Protein AF-A0A251ULU5-F1 (afdb_monomer_lite)

Foldseek 3Di:
DPDLVCLCCVLPVVLVVVLVVLLPDVVRDAEEAEAALQLCAAPPDPPDDPPDDSPHGLDSNSVSSVVSVVVQVVCCVPRVHNYHYDHDYDPPAVQVVLQVVQVQPCLLVLHAGEGEDEPPDCPRVVLCCVQRVGHHDYDYDDDDDRRGDNDHHHDCPVCCVPPVDDDPQDPSNVSNVVVVVSCVVPVVVPPPDD

InterPro domains:
  IPR001509 NAD-dependent epimerase/dehydratase [PF01370] (1-117)
  IPR036291 NAD(P)-binding domain superfamily [SSF51735] (2-186)

Structure (mmCIF, N/CA/C/O backbone):
data_AF-A0A251ULU5-F1
#
_entry.id   AF-A0A251ULU5-F1
#
loop_
_atom_site.group_PDB
_atom_site.id
_atom_site.type_symbol
_atom_site.label_atom_id
_atom_site.label_alt_id
_atom_site.label_comp_id
_atom_site.label_asym_id
_atom_site.label_entity_id
_atom_site.label_seq_id
_atom_site.pdbx_PDB_ins_code
_atom_site.Cartn_x
_atom_site.Cartn_y
_atom_site.Cartn_z
_atom_site.occupancy
_atom_site.B_iso_or_equiv
_atom_site.auth_seq_id
_atom_site.auth_comp_id
_atom_site.auth_asym_id
_atom_site.auth_atom_id
_atom_site.pdbx_PDB_model_num
ATOM 1 N N . MET A 1 1 ? 8.580 -2.527 19.052 1.00 65.88 1 MET A N 1
ATOM 2 C CA . MET A 1 1 ? 8.619 -2.980 17.649 1.00 65.88 1 MET A CA 1
ATOM 3 C C . MET A 1 1 ? 9.094 -4.415 17.661 1.00 65.88 1 MET A C 1
ATOM 5 O O . MET A 1 1 ? 10.135 -4.661 18.248 1.00 65.88 1 MET A O 1
ATOM 9 N N . GLU A 1 2 ? 8.331 -5.339 17.089 1.00 73.31 2 GLU A N 1
ATOM 10 C CA . GLU A 1 2 ? 8.655 -6.770 17.099 1.00 73.31 2 GLU A CA 1
ATOM 11 C C . GLU A 1 2 ? 9.139 -7.194 15.705 1.00 73.31 2 GLU A C 1
ATOM 13 O O . GLU A 1 2 ? 8.525 -6.825 14.705 1.00 73.31 2 GLU A O 1
ATOM 18 N N . ASN A 1 3 ? 10.263 -7.917 15.646 1.00 88.62 3 ASN A N 1
ATOM 19 C CA . ASN A 1 3 ? 10.874 -8.484 14.434 1.00 88.62 3 ASN A CA 1
ATOM 20 C C . ASN A 1 3 ? 11.012 -7.519 13.221 1.00 88.62 3 ASN A C 1
ATOM 22 O O . ASN A 1 3 ? 10.399 -7.747 12.173 1.00 88.62 3 ASN A O 1
ATOM 26 N N . PRO A 1 4 ? 11.824 -6.446 13.314 1.00 91.75 4 PRO A N 1
ATOM 27 C CA . PRO A 1 4 ? 12.007 -5.476 12.225 1.00 91.75 4 PRO A CA 1
ATOM 28 C C . PRO A 1 4 ? 12.520 -6.102 10.920 1.00 91.75 4 PRO A C 1
ATOM 30 O O . PRO A 1 4 ? 12.113 -5.680 9.837 1.00 91.75 4 PRO A O 1
ATOM 33 N N . SER A 1 5 ? 13.356 -7.138 11.014 1.00 94.19 5 SER A N 1
ATOM 34 C CA . SER A 1 5 ? 13.940 -7.825 9.859 1.00 94.19 5 SER A CA 1
ATOM 35 C C . SER A 1 5 ? 12.883 -8.439 8.944 1.00 94.19 5 SER A C 1
ATOM 37 O O . SER A 1 5 ? 13.057 -8.429 7.728 1.00 94.19 5 SER A O 1
ATOM 39 N N . SER A 1 6 ? 11.755 -8.901 9.496 1.00 93.00 6 SER A N 1
ATOM 40 C CA . SER A 1 6 ? 10.654 -9.452 8.694 1.00 93.00 6 SER A CA 1
ATOM 41 C C . SER A 1 6 ? 10.067 -8.441 7.703 1.00 93.00 6 SER A C 1
ATOM 43 O O . SER A 1 6 ? 9.765 -8.806 6.568 1.00 93.00 6 SER A O 1
ATOM 45 N N . TYR A 1 7 ? 9.974 -7.161 8.082 1.00 92.31 7 TYR A N 1
ATOM 46 C CA . TYR A 1 7 ? 9.474 -6.105 7.200 1.00 92.31 7 TYR A CA 1
ATOM 47 C C . TYR A 1 7 ? 10.432 -5.846 6.046 1.00 92.31 7 TYR A C 1
ATOM 49 O O . TYR A 1 7 ? 9.994 -5.728 4.907 1.00 92.31 7 TYR A O 1
ATOM 57 N N . VAL A 1 8 ? 11.734 -5.772 6.326 1.00 95.44 8 VAL A N 1
ATOM 58 C CA . VAL A 1 8 ? 12.750 -5.550 5.289 1.00 95.44 8 VAL A CA 1
ATOM 59 C C . VAL A 1 8 ? 12.807 -6.750 4.348 1.00 95.44 8 VAL A C 1
ATOM 61 O O . VAL A 1 8 ? 12.736 -6.586 3.133 1.00 95.44 8 VAL A O 1
ATOM 64 N N . HIS A 1 9 ? 12.859 -7.961 4.899 1.00 96.12 9 HIS A N 1
ATOM 65 C CA . HIS A 1 9 ? 12.917 -9.177 4.100 1.00 96.12 9 HIS A CA 1
ATOM 66 C C . HIS A 1 9 ? 11.675 -9.333 3.212 1.00 96.12 9 HIS A C 1
ATOM 68 O O . HIS A 1 9 ? 11.803 -9.513 2.005 1.00 96.12 9 HIS A O 1
ATOM 74 N N . SER A 1 10 ? 10.472 -9.189 3.775 1.00 93.81 10 SER A N 1
ATOM 75 C CA . SER A 1 10 ? 9.233 -9.384 3.019 1.00 93.81 10 SER A CA 1
ATOM 76 C C . SER A 1 10 ? 8.927 -8.236 2.056 1.00 93.81 10 SER A C 1
ATOM 78 O O . SER A 1 10 ? 8.550 -8.492 0.917 1.00 93.81 10 SER A O 1
ATOM 80 N N . ASN A 1 11 ? 9.037 -6.977 2.496 1.00 96.12 11 ASN A N 1
ATOM 81 C CA . ASN A 1 11 ? 8.581 -5.835 1.694 1.00 96.12 11 ASN A CA 1
ATOM 82 C C . ASN A 1 11 ? 9.640 -5.325 0.717 1.00 96.12 11 ASN A C 1
ATOM 84 O O . ASN A 1 11 ? 9.267 -4.696 -0.267 1.00 96.12 11 ASN A O 1
ATOM 88 N N . ILE A 1 12 ? 10.930 -5.539 1.003 1.00 97.31 12 ILE A N 1
ATOM 89 C CA . ILE A 1 12 ? 12.030 -5.042 0.169 1.00 97.31 12 ILE A CA 1
ATOM 90 C C . ILE A 1 12 ? 12.673 -6.192 -0.592 1.00 97.31 12 ILE A C 1
ATOM 92 O O . ILE A 1 12 ? 12.542 -6.246 -1.809 1.00 97.31 12 ILE A O 1
ATOM 96 N N . ALA A 1 13 ? 13.319 -7.132 0.103 1.00 97.62 13 ALA A N 1
ATOM 97 C CA . ALA A 1 13 ? 14.066 -8.198 -0.569 1.00 97.62 13 ALA A CA 1
ATOM 98 C C . ALA A 1 13 ? 13.144 -9.088 -1.419 1.00 97.62 13 ALA A C 1
ATOM 100 O O . ALA A 1 13 ? 13.407 -9.308 -2.598 1.00 97.62 13 ALA A O 1
ATOM 101 N N . GLY A 1 14 ? 12.012 -9.523 -0.857 1.00 97.31 14 GLY A N 1
ATOM 102 C CA . GLY A 1 14 ? 11.006 -10.290 -1.592 1.00 97.31 14 GLY A CA 1
ATOM 103 C C . GLY A 1 14 ? 10.436 -9.532 -2.792 1.00 97.31 14 GLY A C 1
ATOM 104 O O . GLY A 1 14 ? 10.228 -10.123 -3.848 1.00 97.31 14 GLY A O 1
ATOM 105 N N . PHE A 1 15 ? 10.238 -8.217 -2.665 1.00 97.12 15 PHE A N 1
ATOM 106 C CA . PHE A 1 15 ? 9.738 -7.390 -3.761 1.00 97.12 15 PHE A CA 1
ATOM 107 C C . PHE A 1 15 ? 10.756 -7.255 -4.901 1.00 97.12 15 PHE A C 1
ATOM 109 O O . PHE A 1 15 ? 10.401 -7.471 -6.056 1.00 97.12 15 PHE A O 1
ATOM 116 N N . VAL A 1 16 ? 12.025 -6.983 -4.584 1.00 97.81 16 VAL A N 1
ATOM 117 C CA . VAL A 1 16 ? 13.115 -6.921 -5.573 1.00 97.81 16 VAL A CA 1
ATOM 118 C C . VAL A 1 16 ? 13.266 -8.253 -6.306 1.00 97.81 16 VAL A C 1
ATOM 120 O O . VAL A 1 16 ? 13.356 -8.261 -7.529 1.00 97.81 16 VAL A O 1
ATOM 123 N N . ASN A 1 17 ? 13.199 -9.381 -5.592 1.00 97.81 17 ASN A N 1
ATOM 124 C CA . ASN A 1 17 ? 13.265 -10.705 -6.215 1.00 97.81 17 ASN A CA 1
ATOM 125 C C . ASN A 1 17 ? 12.157 -10.908 -7.262 1.00 97.81 17 ASN A C 1
ATOM 127 O O . ASN A 1 17 ? 12.421 -11.445 -8.334 1.00 97.81 17 ASN A O 1
ATOM 131 N N . LEU A 1 18 ? 10.929 -10.458 -6.983 1.00 96.56 18 LEU A N 1
ATOM 132 C CA . LEU A 1 18 ? 9.836 -10.530 -7.957 1.00 96.56 18 LEU A CA 1
ATOM 133 C C . LEU A 1 18 ? 10.105 -9.644 -9.180 1.00 96.56 18 LEU A C 1
ATOM 135 O O . LEU A 1 18 ? 9.906 -10.094 -10.306 1.00 96.56 18 LEU A O 1
ATOM 139 N N . LEU A 1 19 ? 10.595 -8.417 -8.977 1.00 96.94 19 LEU A N 1
ATOM 140 C CA . LEU A 1 19 ? 10.926 -7.504 -10.076 1.00 96.94 19 LEU A CA 1
ATOM 141 C C . LEU A 1 19 ? 12.043 -8.052 -10.972 1.00 96.94 19 LEU A C 1
ATOM 143 O O . LEU A 1 19 ? 11.951 -7.932 -12.192 1.00 96.94 19 LEU A O 1
ATOM 147 N N . GLU A 1 20 ? 13.061 -8.694 -10.396 1.00 97.56 20 GLU A N 1
ATOM 148 C CA . GLU A 1 20 ? 14.143 -9.330 -11.154 1.00 97.56 20 GLU A CA 1
ATOM 149 C C . GLU A 1 20 ? 13.629 -10.448 -12.069 1.00 97.56 20 GLU A C 1
ATOM 151 O O . GLU A 1 20 ? 14.047 -10.535 -13.224 1.00 97.56 20 GLU A O 1
ATOM 156 N N . ILE A 1 21 ? 12.671 -11.253 -11.598 1.00 96.88 21 ILE A N 1
ATOM 157 C CA . ILE A 1 21 ? 12.023 -12.281 -12.423 1.00 96.88 21 ILE A CA 1
ATOM 158 C C . ILE A 1 21 ? 11.140 -11.646 -13.502 1.00 96.88 21 ILE A C 1
ATOM 160 O O . ILE A 1 21 ? 11.184 -12.058 -14.660 1.00 96.88 21 ILE A O 1
ATOM 164 N N . CYS A 1 22 ? 10.365 -10.613 -13.166 1.00 96.31 22 CYS A N 1
ATOM 165 C CA . CYS A 1 22 ? 9.533 -9.919 -14.148 1.00 96.31 22 CYS A CA 1
ATOM 166 C C . CYS A 1 22 ? 10.355 -9.232 -15.248 1.00 96.31 22 CYS A C 1
ATOM 168 O O . CYS A 1 22 ? 9.912 -9.188 -16.391 1.00 96.31 22 CYS A O 1
ATOM 170 N N . LYS A 1 23 ? 11.548 -8.724 -14.922 1.00 96.19 23 LYS A N 1
ATOM 171 C CA . LYS A 1 23 ? 12.470 -8.075 -15.867 1.00 96.19 23 LYS A CA 1
ATOM 172 C C . LYS A 1 23 ? 12.874 -8.994 -17.018 1.00 96.19 23 LYS A C 1
ATOM 174 O O . LYS A 1 23 ? 12.966 -8.529 -18.152 1.00 96.19 23 LYS A O 1
ATOM 179 N N . ILE A 1 24 ? 13.116 -10.272 -16.727 1.00 96.62 24 ILE A N 1
ATOM 180 C CA . ILE A 1 24 ? 13.551 -11.266 -17.721 1.00 96.62 24 ILE A CA 1
ATOM 181 C C . ILE A 1 24 ? 12.385 -12.012 -18.384 1.00 96.62 24 ILE A C 1
ATOM 183 O O . ILE A 1 24 ? 12.599 -12.755 -19.339 1.00 96.62 24 ILE A O 1
ATOM 187 N N . ALA A 1 25 ? 11.161 -11.845 -17.878 1.00 96.25 25 ALA A N 1
ATOM 188 C CA . ALA A 1 25 ? 9.980 -12.478 -18.444 1.00 96.25 25 ALA A CA 1
ATOM 189 C C . ALA A 1 25 ? 9.659 -11.904 -19.834 1.00 96.25 25 ALA A C 1
ATOM 191 O O . ALA A 1 25 ? 9.789 -10.702 -20.068 1.00 96.25 25 ALA A O 1
ATOM 192 N N . ASN A 1 26 ? 9.205 -12.765 -20.748 1.00 93.69 26 ASN A N 1
ATOM 193 C CA . ASN A 1 26 ? 8.804 -12.377 -22.097 1.00 93.69 26 ASN A CA 1
ATOM 194 C C . ASN A 1 26 ? 7.431 -12.992 -22.455 1.00 93.69 26 ASN A C 1
ATOM 196 O O . ASN A 1 26 ? 7.334 -14.219 -22.514 1.00 93.69 26 ASN A O 1
ATOM 200 N N . PRO A 1 27 ? 6.385 -12.182 -22.707 1.00 93.31 27 PRO A N 1
ATOM 201 C CA . PRO A 1 27 ? 6.378 -10.722 -22.594 1.00 93.31 27 PRO A CA 1
ATOM 202 C C . PRO A 1 27 ? 6.542 -10.261 -21.138 1.00 93.31 27 PRO A C 1
ATOM 204 O O . PRO A 1 27 ? 6.120 -10.952 -20.207 1.00 93.31 27 PRO A O 1
ATOM 207 N N . GLN A 1 28 ? 7.141 -9.083 -20.940 1.00 95.50 28 GLN A N 1
ATOM 208 C CA . GLN A 1 28 ? 7.227 -8.484 -19.608 1.00 95.50 28 GLN A CA 1
ATOM 209 C C . GLN A 1 28 ? 5.811 -8.197 -19.078 1.00 95.50 28 GLN A C 1
ATOM 211 O O . GLN A 1 28 ? 4.998 -7.602 -19.796 1.00 95.50 28 GLN A O 1
ATOM 216 N N . PRO A 1 29 ? 5.482 -8.601 -17.839 1.00 95.62 29 PRO A N 1
ATOM 217 C CA . PRO A 1 29 ? 4.158 -8.375 -17.283 1.00 95.62 29 PRO A CA 1
ATOM 218 C C . PRO A 1 29 ? 3.966 -6.910 -16.877 1.00 95.62 29 PRO A C 1
ATOM 220 O O . PRO A 1 29 ? 4.897 -6.242 -16.427 1.00 95.62 29 PRO A O 1
ATOM 223 N N . ALA A 1 30 ? 2.722 -6.436 -16.948 1.00 94.88 30 ALA A N 1
ATOM 224 C CA . ALA A 1 30 ? 2.317 -5.229 -16.237 1.00 94.88 30 ALA A CA 1
ATOM 225 C C . ALA A 1 30 ? 2.156 -5.545 -14.744 1.00 94.88 30 ALA A C 1
ATOM 227 O O . ALA A 1 30 ? 1.520 -6.533 -14.371 1.00 94.88 30 ALA A O 1
ATOM 228 N N . ILE A 1 31 ? 2.724 -4.705 -13.885 1.00 95.88 31 ILE A N 1
ATOM 229 C CA . ILE A 1 31 ? 2.810 -4.951 -12.446 1.00 95.88 31 ILE A CA 1
ATOM 230 C C . ILE A 1 31 ? 2.071 -3.845 -11.697 1.00 95.88 31 ILE A C 1
ATOM 232 O O . ILE A 1 31 ? 2.303 -2.653 -11.902 1.00 95.88 31 ILE A O 1
ATOM 236 N N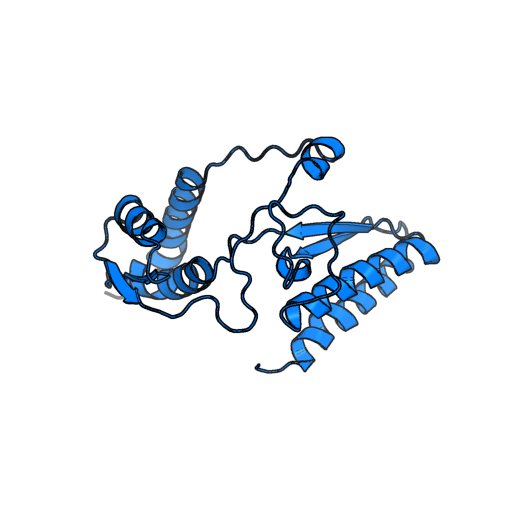 . VAL A 1 32 ? 1.201 -4.251 -10.773 1.00 94.50 32 VAL A N 1
ATOM 237 C CA . VAL A 1 32 ? 0.523 -3.341 -9.847 1.00 94.50 32 VAL A CA 1
ATOM 238 C C . VAL A 1 32 ? 1.108 -3.527 -8.450 1.00 94.50 32 VAL A C 1
ATOM 240 O O . VAL A 1 32 ? 0.943 -4.574 -7.824 1.00 94.50 32 VAL A O 1
ATOM 243 N N . CYS A 1 33 ? 1.781 -2.497 -7.946 1.00 93.06 33 CYS A N 1
ATOM 244 C CA . CYS A 1 33 ? 2.422 -2.498 -6.638 1.00 93.06 33 CYS A CA 1
ATOM 245 C C . CYS A 1 33 ? 1.469 -1.956 -5.568 1.00 93.06 33 CYS A C 1
ATOM 247 O O . CYS A 1 33 ? 0.992 -0.823 -5.651 1.00 93.06 33 CYS A O 1
ATOM 249 N N . ALA A 1 34 ? 1.237 -2.737 -4.513 1.00 92.75 34 ALA A N 1
ATOM 250 C CA . ALA A 1 34 ? 0.443 -2.308 -3.366 1.00 92.75 34 ALA A CA 1
ATOM 251 C C . ALA A 1 34 ? 1.288 -1.492 -2.366 1.00 92.75 34 ALA A C 1
ATOM 253 O O . ALA A 1 34 ? 1.943 -2.040 -1.463 1.00 92.75 34 ALA A O 1
ATOM 254 N N . SER A 1 35 ? 1.233 -0.168 -2.513 1.00 93.75 35 SER A N 1
ATOM 255 C CA . SER A 1 35 ? 1.688 0.798 -1.513 1.00 93.75 35 SER A CA 1
ATOM 256 C C . SER A 1 35 ? 0.598 1.024 -0.449 1.00 93.75 35 SER A C 1
ATOM 258 O O . SER A 1 35 ? -0.426 0.338 -0.397 1.00 93.75 35 SER A O 1
ATOM 260 N N . SER A 1 36 ? 0.817 1.957 0.469 1.00 91.75 36 SER A N 1
ATOM 261 C CA . SER A 1 36 ? -0.080 2.219 1.588 1.00 91.75 36 SER A CA 1
ATOM 262 C C . SER A 1 36 ? -0.136 3.701 1.896 1.00 91.75 36 SER A C 1
ATOM 264 O O . SER A 1 36 ? 0.880 4.378 1.847 1.00 91.75 36 SER A O 1
ATOM 266 N N . SER A 1 37 ? -1.289 4.195 2.340 1.00 90.00 37 SER A N 1
ATOM 267 C CA . SER A 1 37 ? -1.407 5.559 2.864 1.00 90.00 37 SER A CA 1
ATOM 268 C C . SER A 1 37 ? -0.506 5.844 4.075 1.00 90.00 37 SER A C 1
ATOM 270 O O . SER A 1 37 ? -0.371 6.992 4.480 1.00 90.00 37 SER A O 1
ATOM 272 N N . SER A 1 38 ? 0.118 4.827 4.679 1.00 89.12 38 SER A N 1
ATOM 273 C CA . SER A 1 38 ? 1.119 5.021 5.730 1.00 89.12 38 SER A CA 1
ATOM 274 C C . SER A 1 38 ? 2.366 5.773 5.249 1.00 89.12 38 SER A C 1
ATOM 276 O O . SER A 1 38 ? 3.059 6.341 6.090 1.00 89.12 38 SER A O 1
ATOM 278 N N . VAL A 1 39 ? 2.636 5.829 3.935 1.00 92.62 39 VAL A N 1
ATOM 279 C CA . VAL A 1 39 ? 3.770 6.583 3.363 1.00 92.62 39 VAL A CA 1
ATOM 280 C C . VAL A 1 39 ? 3.687 8.083 3.646 1.00 92.62 39 VAL A C 1
ATOM 282 O O . VAL A 1 39 ? 4.719 8.741 3.742 1.00 92.62 39 VAL A O 1
ATOM 285 N N . TYR A 1 40 ? 2.482 8.622 3.863 1.00 91.56 40 TYR A N 1
ATOM 286 C CA . TYR A 1 40 ? 2.297 10.014 4.283 1.00 91.56 40 TYR A CA 1
ATOM 287 C C . TYR A 1 40 ? 2.792 10.273 5.713 1.00 91.56 40 TYR A C 1
ATOM 289 O O . TYR A 1 40 ? 3.047 11.418 6.070 1.00 91.56 40 TYR A O 1
ATOM 297 N N . GLY A 1 41 ? 2.998 9.223 6.515 1.00 88.06 41 GLY A N 1
ATOM 298 C CA . GLY A 1 41 ? 3.725 9.285 7.779 1.00 88.06 41 GLY A CA 1
ATOM 299 C C . GLY A 1 41 ? 3.216 10.366 8.732 1.00 88.06 41 GLY A C 1
ATOM 300 O O . GLY A 1 41 ? 2.058 10.343 9.141 1.00 88.06 41 GLY A O 1
ATOM 301 N N . LEU A 1 42 ? 4.105 11.286 9.108 1.00 86.81 42 LEU A N 1
ATOM 302 C CA . LEU A 1 42 ? 3.821 12.384 10.040 1.00 86.81 42 LEU A CA 1
ATOM 303 C C . LEU A 1 42 ? 3.195 13.624 9.378 1.00 86.81 42 LEU A C 1
ATOM 305 O O . LEU A 1 42 ? 3.044 14.658 10.028 1.00 86.81 42 LEU A O 1
ATOM 309 N N . ASN A 1 43 ? 2.826 13.546 8.099 1.00 85.62 43 ASN A N 1
ATOM 310 C CA . ASN A 1 43 ? 2.198 14.653 7.393 1.00 85.62 43 ASN A CA 1
ATOM 311 C C . ASN A 1 43 ? 0.816 14.977 7.990 1.00 85.62 43 ASN A C 1
ATOM 313 O O . ASN A 1 43 ? -0.029 14.101 8.174 1.00 85.62 43 ASN A O 1
ATOM 317 N N . THR A 1 44 ? 0.588 16.256 8.284 1.00 83.50 44 THR A N 1
ATOM 318 C CA . THR A 1 44 ? -0.654 16.773 8.877 1.00 83.50 44 THR A CA 1
ATOM 319 C C . THR A 1 44 ? -1.633 17.330 7.844 1.00 83.50 44 THR A C 1
ATOM 321 O O . THR A 1 44 ? -2.789 17.590 8.181 1.00 83.50 44 THR A O 1
ATOM 324 N N . LYS A 1 45 ? -1.204 17.511 6.588 1.00 86.19 45 LYS A N 1
ATOM 325 C CA . LYS A 1 45 ? -2.052 18.015 5.507 1.00 86.19 45 LYS A CA 1
ATOM 326 C C . LYS A 1 45 ? -3.114 16.981 5.148 1.00 86.19 45 LYS A C 1
ATOM 328 O O . LYS A 1 45 ? -2.800 15.843 4.825 1.00 86.19 45 LYS A O 1
ATOM 333 N N . ILE A 1 46 ? -4.370 17.414 5.132 1.00 83.00 46 ILE A N 1
ATOM 334 C CA . ILE A 1 46 ? -5.508 16.614 4.682 1.00 83.00 46 ILE A CA 1
ATOM 335 C C . ILE A 1 46 ? -6.366 17.417 3.688 1.00 83.00 46 ILE A C 1
ATOM 337 O O . ILE A 1 46 ? -6.514 18.626 3.866 1.00 83.00 46 ILE A O 1
ATOM 341 N N . PRO A 1 47 ? -6.957 16.773 2.664 1.00 88.31 47 PRO A N 1
ATOM 342 C CA . PRO A 1 47 ? -6.739 15.378 2.274 1.00 88.31 47 PRO A CA 1
ATOM 343 C C . PRO A 1 47 ? -5.338 15.163 1.670 1.00 88.31 47 PRO A C 1
ATOM 345 O O . PRO A 1 47 ? -4.799 16.056 1.018 1.00 88.31 47 PRO A O 1
ATOM 348 N N . PHE A 1 48 ? -4.775 13.970 1.866 1.00 90.06 48 PHE A N 1
ATOM 349 C CA . PHE A 1 48 ? -3.503 13.564 1.274 1.00 90.06 48 PHE A CA 1
ATOM 350 C C . PHE A 1 48 ? -3.608 13.500 -0.247 1.00 90.06 48 PHE A C 1
ATOM 352 O O . PHE A 1 48 ? -4.578 12.961 -0.784 1.00 90.06 48 PHE A O 1
ATOM 359 N N . SER A 1 49 ? -2.599 14.019 -0.931 1.00 92.38 49 SER A N 1
ATOM 360 C CA . SER A 1 49 ? -2.412 13.903 -2.373 1.00 92.38 49 SER A CA 1
ATOM 361 C C . SER A 1 49 ? -1.105 13.186 -2.671 1.00 92.38 49 SER A C 1
ATOM 363 O O . SER A 1 49 ? -0.126 13.356 -1.958 1.00 92.38 49 SER A O 1
ATOM 365 N N . GLU A 1 50 ? -1.050 12.491 -3.801 1.00 92.62 50 GLU A N 1
ATOM 366 C CA . GLU A 1 50 ? 0.138 11.807 -4.317 1.00 92.62 50 GLU A CA 1
ATOM 367 C C . GLU A 1 50 ? 1.329 12.756 -4.547 1.00 92.62 50 GLU A C 1
ATOM 369 O O . GLU A 1 50 ? 2.467 12.311 -4.650 1.00 92.62 50 GLU A O 1
ATOM 374 N N . LYS A 1 51 ? 1.079 14.073 -4.599 1.00 92.38 51 LYS A N 1
ATOM 375 C CA . LYS A 1 51 ? 2.109 15.122 -4.675 1.00 92.38 51 LYS A CA 1
ATOM 376 C C . LYS A 1 51 ? 2.680 15.533 -3.315 1.00 92.38 51 LYS A C 1
ATOM 378 O O . LYS A 1 51 ? 3.626 16.318 -3.264 1.00 92.38 51 LYS A O 1
ATOM 383 N N . ASP A 1 52 ? 2.078 15.085 -2.219 1.00 92.88 52 ASP A N 1
ATOM 384 C CA . ASP A 1 52 ? 2.530 15.442 -0.884 1.00 92.88 52 ASP A CA 1
ATOM 385 C C . ASP A 1 52 ? 3.829 14.712 -0.530 1.00 92.88 52 ASP A C 1
ATOM 387 O O . ASP A 1 52 ? 4.109 13.603 -0.984 1.00 92.88 52 ASP A O 1
ATOM 391 N N . ARG A 1 53 ? 4.641 15.348 0.319 1.00 92.56 53 ARG A N 1
ATOM 392 C CA . ARG A 1 53 ? 5.910 14.774 0.769 1.00 92.56 53 ARG A CA 1
ATOM 393 C C . ARG A 1 53 ? 5.669 13.545 1.648 1.00 92.56 53 ARG A C 1
ATOM 395 O O . ARG A 1 53 ? 4.806 13.553 2.524 1.00 92.56 53 ARG A O 1
ATOM 402 N N . THR A 1 54 ? 6.491 12.523 1.434 1.00 93.31 54 THR A N 1
ATOM 403 C CA . THR A 1 54 ? 6.418 11.202 2.089 1.00 93.31 54 THR A CA 1
ATOM 404 C C . THR A 1 54 ? 7.757 10.789 2.719 1.00 93.31 54 THR A C 1
ATOM 406 O O . THR A 1 54 ? 8.002 9.621 3.003 1.00 93.31 54 THR A O 1
ATOM 409 N N . ASN A 1 55 ? 8.648 11.754 2.972 1.00 93.31 55 ASN A N 1
ATOM 410 C CA . ASN A 1 55 ? 9.998 11.530 3.504 1.00 93.31 55 ASN A CA 1
ATOM 411 C C . ASN A 1 55 ? 10.081 11.503 5.045 1.00 93.31 55 ASN A C 1
ATOM 413 O O . ASN A 1 55 ? 11.178 11.487 5.595 1.00 93.31 55 ASN A O 1
ATOM 417 N N . GLN A 1 56 ? 8.944 11.501 5.748 1.00 93.31 56 GLN A N 1
ATOM 418 C CA . GLN A 1 56 ? 8.870 11.442 7.215 1.00 93.31 56 GLN A CA 1
ATOM 419 C C . GLN A 1 56 ? 7.981 10.272 7.674 1.00 93.31 56 GLN A C 1
ATOM 421 O O . GLN A 1 56 ? 6.871 10.490 8.175 1.00 93.31 56 GLN A O 1
ATOM 426 N N . PRO A 1 57 ? 8.417 9.015 7.468 1.00 92.50 57 PRO A N 1
ATOM 427 C CA . PRO A 1 57 ? 7.618 7.845 7.811 1.00 92.50 57 PRO A CA 1
ATOM 428 C C . PRO A 1 57 ? 7.417 7.730 9.328 1.00 92.50 57 PRO A C 1
ATOM 430 O O . PRO A 1 57 ? 8.358 7.833 10.108 1.00 92.50 57 PRO A O 1
ATOM 433 N N . ALA A 1 58 ? 6.185 7.437 9.751 1.00 89.06 58 ALA A N 1
ATOM 434 C CA . ALA A 1 58 ? 5.843 7.269 11.168 1.00 89.06 58 ALA A CA 1
ATOM 435 C C . ALA A 1 58 ? 6.211 5.876 11.733 1.00 89.06 58 ALA A C 1
ATOM 437 O O . ALA A 1 58 ? 6.121 5.643 12.936 1.00 89.06 58 ALA A O 1
ATOM 438 N N . SER A 1 59 ? 6.585 4.916 10.879 1.00 89.75 59 SER A N 1
ATOM 439 C CA . SER A 1 59 ? 6.930 3.540 11.267 1.00 89.75 59 SER A CA 1
ATOM 440 C C . SER A 1 59 ? 7.857 2.874 10.244 1.00 89.75 59 SER A C 1
ATOM 442 O O . SER A 1 59 ? 7.918 3.311 9.094 1.00 89.75 59 SER A O 1
ATOM 444 N N . LEU A 1 60 ? 8.522 1.767 10.610 1.00 91.56 60 LEU A N 1
ATOM 445 C CA . LEU A 1 60 ? 9.313 0.990 9.638 1.00 91.56 60 LEU A CA 1
ATOM 446 C C . LEU A 1 60 ? 8.439 0.418 8.519 1.00 91.56 60 LEU A C 1
ATOM 448 O O . LEU A 1 60 ? 8.867 0.379 7.372 1.00 91.56 60 LEU A O 1
ATOM 452 N N . TYR A 1 61 ? 7.201 0.013 8.815 1.00 92.00 61 TYR A N 1
ATOM 453 C CA . TYR A 1 61 ? 6.271 -0.412 7.769 1.00 92.00 61 TYR A CA 1
ATOM 454 C C . TYR A 1 61 ? 6.061 0.706 6.736 1.00 92.00 61 TYR A C 1
ATOM 456 O O . TYR A 1 61 ? 6.215 0.460 5.542 1.00 92.00 61 TYR A O 1
ATOM 464 N N . ALA A 1 62 ? 5.797 1.939 7.187 1.00 92.12 62 ALA A N 1
ATOM 465 C CA . ALA A 1 62 ? 5.688 3.101 6.302 1.00 92.12 62 ALA A CA 1
ATOM 466 C C . ALA A 1 62 ? 6.976 3.338 5.500 1.00 92.12 62 ALA A C 1
ATOM 468 O O . ALA A 1 62 ? 6.909 3.531 4.289 1.00 92.12 62 ALA A O 1
ATOM 469 N N . ALA A 1 63 ? 8.140 3.251 6.152 1.00 95.38 63 ALA A N 1
ATOM 470 C CA . ALA A 1 63 ? 9.433 3.395 5.491 1.00 95.38 63 ALA A CA 1
ATOM 471 C C . ALA A 1 63 ? 9.647 2.329 4.403 1.00 95.38 63 ALA A C 1
ATOM 473 O O . ALA A 1 63 ? 10.014 2.670 3.285 1.00 95.38 63 ALA A O 1
ATOM 474 N N . THR A 1 64 ? 9.354 1.053 4.682 1.00 96.38 64 THR A N 1
ATOM 475 C CA . THR A 1 64 ? 9.495 -0.020 3.682 1.00 96.38 64 THR A CA 1
ATOM 476 C C . THR A 1 64 ? 8.510 0.115 2.524 1.00 96.38 64 THR A C 1
ATOM 478 O O . THR A 1 64 ? 8.880 -0.131 1.381 1.00 96.38 64 THR A O 1
ATOM 481 N N . LYS A 1 65 ? 7.271 0.557 2.777 1.00 95.69 65 LYS A N 1
ATOM 482 C CA . LYS A 1 65 ? 6.313 0.847 1.702 1.00 95.69 65 LYS A CA 1
ATOM 483 C C . LYS A 1 65 ? 6.773 2.012 0.836 1.00 95.69 65 LYS A C 1
ATOM 485 O O . LYS A 1 65 ? 6.690 1.907 -0.382 1.00 95.69 65 LYS A O 1
ATOM 490 N N . LYS A 1 66 ? 7.331 3.062 1.445 1.00 96.31 66 LYS A N 1
ATOM 491 C CA . LYS A 1 66 ? 7.891 4.186 0.697 1.00 96.31 66 LYS A CA 1
ATOM 492 C C . LYS A 1 66 ? 9.117 3.775 -0.121 1.00 96.31 66 LYS A C 1
ATOM 494 O O . LYS A 1 66 ? 9.195 4.111 -1.294 1.00 96.31 66 LYS A O 1
ATOM 499 N N . ALA A 1 67 ? 10.025 2.990 0.456 1.00 97.12 67 ALA A N 1
ATOM 500 C CA . ALA A 1 67 ? 11.163 2.433 -0.271 1.00 97.12 67 ALA A CA 1
ATOM 501 C C . ALA A 1 67 ? 10.714 1.574 -1.466 1.00 97.12 67 ALA A C 1
ATOM 503 O O . ALA A 1 67 ? 11.304 1.668 -2.534 1.00 97.12 67 ALA A O 1
ATOM 504 N N . GLY A 1 68 ? 9.631 0.802 -1.327 1.00 96.94 68 GLY A N 1
ATOM 505 C CA . GLY A 1 68 ? 9.026 0.072 -2.442 1.00 96.94 68 GLY A CA 1
ATOM 506 C C . GLY A 1 68 ? 8.576 0.972 -3.602 1.00 96.94 68 GLY A C 1
ATOM 507 O O . GLY A 1 68 ? 8.745 0.586 -4.757 1.00 96.94 68 GLY A O 1
ATOM 508 N N . GLU A 1 69 ? 8.055 2.176 -3.332 1.00 96.56 69 GLU A N 1
ATOM 509 C CA . GLU A 1 69 ? 7.711 3.152 -4.384 1.00 96.56 69 GLU A CA 1
ATOM 510 C C . GLU A 1 69 ? 8.954 3.659 -5.123 1.00 96.56 69 GLU A C 1
ATOM 512 O O . GLU A 1 69 ? 8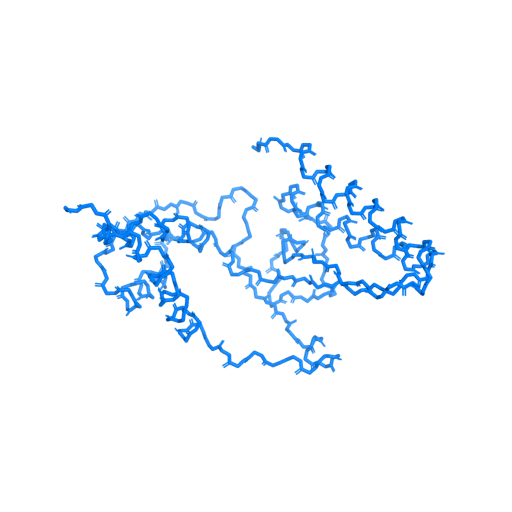.953 3.715 -6.350 1.00 96.56 69 GLU A O 1
ATOM 517 N N . GLU A 1 70 ? 10.021 3.979 -4.388 1.00 97.06 70 GLU A N 1
ATOM 518 C CA . GLU A 1 70 ? 11.286 4.436 -4.979 1.00 97.06 70 GLU A CA 1
ATOM 519 C C . GLU A 1 70 ? 11.933 3.331 -5.826 1.00 97.06 70 GLU A C 1
ATOM 521 O O . GLU A 1 70 ? 12.308 3.566 -6.972 1.00 97.06 70 GLU A O 1
ATOM 526 N N . ILE A 1 71 ? 11.9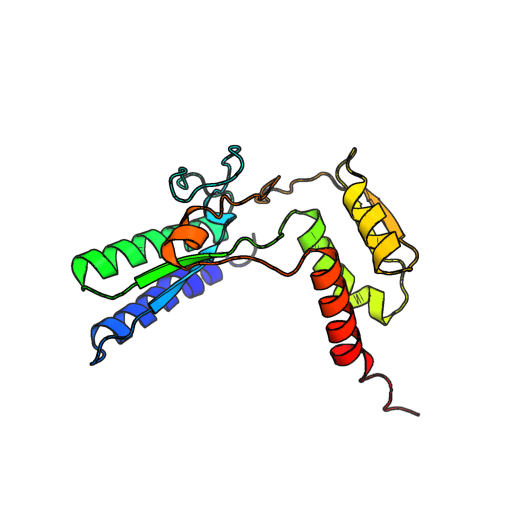69 2.094 -5.316 1.00 97.50 71 ILE A N 1
ATOM 527 C CA . ILE A 1 71 ? 12.457 0.922 -6.059 1.00 97.50 71 ILE A CA 1
ATOM 528 C C . ILE A 1 71 ? 11.642 0.734 -7.343 1.00 97.50 71 ILE A C 1
ATOM 530 O O . ILE A 1 71 ? 12.210 0.554 -8.416 1.00 97.50 71 ILE A O 1
ATOM 534 N N . THR A 1 72 ? 10.312 0.816 -7.252 1.00 96.44 72 THR A N 1
ATOM 535 C CA . THR A 1 72 ? 9.413 0.714 -8.412 1.00 96.44 72 THR A CA 1
ATOM 536 C C . THR A 1 72 ? 9.766 1.759 -9.473 1.00 96.44 72 THR A C 1
ATOM 538 O O . THR A 1 72 ? 9.896 1.427 -10.651 1.00 96.44 72 THR A O 1
ATOM 541 N N . HIS A 1 73 ? 9.960 3.015 -9.064 1.00 96.50 73 HIS A N 1
ATOM 542 C CA . HIS A 1 73 ? 10.353 4.089 -9.971 1.00 96.50 73 HIS A CA 1
ATOM 543 C C . HIS A 1 73 ? 11.691 3.789 -10.661 1.00 96.50 73 HIS A C 1
ATOM 545 O O . HIS A 1 73 ? 11.783 3.889 -11.884 1.00 96.50 73 HIS A O 1
ATOM 551 N N . THR A 1 74 ? 12.701 3.348 -9.907 1.00 97.50 74 THR A N 1
ATOM 552 C CA . THR A 1 74 ? 14.014 2.982 -10.453 1.00 97.50 74 THR A CA 1
ATOM 553 C C . THR A 1 74 ? 13.922 1.838 -11.465 1.00 97.50 74 THR A C 1
ATOM 555 O O . THR A 1 74 ? 14.521 1.921 -12.533 1.00 97.50 74 THR A O 1
ATOM 558 N N . TYR A 1 75 ? 13.144 0.793 -11.180 1.00 97.38 75 TYR A N 1
ATOM 559 C CA . TYR A 1 75 ? 12.974 -0.343 -12.092 1.00 97.38 75 TYR A CA 1
ATOM 560 C C . TYR A 1 75 ? 12.219 0.024 -13.371 1.00 97.38 75 TYR A C 1
ATOM 562 O O . TYR A 1 75 ? 12.572 -0.456 -14.447 1.00 97.38 75 TYR A O 1
ATOM 570 N N . ASN A 1 76 ? 11.210 0.891 -13.286 1.00 96.75 76 ASN A N 1
ATOM 571 C CA . ASN A 1 76 ? 10.562 1.436 -14.476 1.00 96.75 76 ASN A CA 1
ATOM 572 C C . ASN A 1 76 ? 11.556 2.260 -15.309 1.00 96.75 76 ASN A C 1
ATOM 574 O O . ASN A 1 76 ? 11.663 2.046 -16.513 1.00 96.75 76 ASN A O 1
ATOM 578 N N . HIS A 1 77 ? 12.314 3.148 -14.663 1.00 96.81 77 HIS A N 1
ATOM 579 C CA . HIS A 1 77 ? 13.248 4.047 -15.336 1.00 96.81 77 HIS A CA 1
ATOM 580 C C . HIS A 1 77 ? 14.414 3.313 -16.013 1.00 96.81 77 HIS A C 1
ATOM 582 O O . HIS A 1 77 ? 14.761 3.633 -17.145 1.00 96.81 77 HIS A O 1
ATOM 588 N N . ILE A 1 78 ? 15.015 2.332 -15.332 1.00 96.25 78 ILE A N 1
ATOM 589 C CA . ILE A 1 78 ? 16.214 1.629 -15.811 1.00 96.25 78 ILE A CA 1
ATOM 590 C C . ILE A 1 78 ? 15.852 0.423 -16.683 1.00 96.25 78 ILE A C 1
ATOM 592 O O . ILE A 1 78 ? 16.510 0.174 -17.688 1.00 96.25 78 ILE A O 1
ATOM 596 N N . CYS A 1 79 ? 14.834 -0.352 -16.297 1.00 94.25 79 CYS A N 1
ATOM 597 C CA . CYS A 1 79 ? 14.516 -1.629 -16.943 1.00 94.25 79 CYS A CA 1
ATOM 598 C C . CYS A 1 79 ? 13.273 -1.579 -17.841 1.00 94.25 79 CYS A C 1
ATOM 600 O O . CYS A 1 79 ? 12.963 -2.581 -18.480 1.00 94.25 79 CYS A O 1
ATOM 602 N N . GLY A 1 80 ? 12.541 -0.462 -17.876 1.00 94.81 80 GLY A N 1
ATOM 603 C CA . GLY A 1 80 ? 11.340 -0.311 -18.702 1.00 94.81 80 GLY A CA 1
ATOM 604 C C . GLY A 1 80 ? 10.112 -1.076 -18.199 1.00 94.81 80 GLY A C 1
ATOM 605 O O . GLY A 1 80 ? 9.108 -1.137 -18.905 1.00 94.81 80 GLY A O 1
ATOM 606 N N . LEU A 1 81 ? 10.154 -1.645 -16.986 1.00 96.12 81 LEU A N 1
ATOM 607 C CA . LEU A 1 81 ? 9.030 -2.406 -16.435 1.00 96.12 81 LEU A CA 1
ATOM 608 C C . LEU A 1 81 ? 7.774 -1.536 -16.313 1.00 96.12 81 LEU A C 1
ATOM 610 O O . LEU A 1 81 ? 7.811 -0.466 -15.702 1.00 96.12 81 LEU A O 1
ATOM 614 N N . SER A 1 82 ? 6.643 -2.015 -16.832 1.00 95.94 82 SER A N 1
ATOM 615 C CA . SER A 1 82 ? 5.352 -1.337 -16.684 1.00 95.94 82 SER A CA 1
ATOM 616 C C . SER A 1 82 ? 4.826 -1.510 -15.259 1.00 95.94 82 SER A C 1
ATOM 618 O O . SER A 1 82 ? 4.370 -2.587 -14.873 1.00 95.94 82 SER A O 1
ATOM 620 N N . LEU A 1 83 ? 4.928 -0.449 -14.459 1.00 95.81 83 LEU A N 1
ATOM 621 C CA . LEU A 1 83 ? 4.661 -0.474 -13.024 1.00 95.81 83 LEU A CA 1
ATOM 622 C C . LEU A 1 83 ? 3.642 0.601 -12.638 1.00 95.81 83 LEU A C 1
ATOM 624 O O . LEU A 1 83 ? 3.808 1.775 -12.957 1.00 95.81 83 LEU A O 1
ATOM 628 N N . THR A 1 84 ? 2.603 0.210 -11.900 1.00 94.19 84 THR A N 1
ATOM 629 C CA . THR A 1 84 ? 1.601 1.126 -11.330 1.00 94.19 84 THR A CA 1
ATOM 630 C C . THR A 1 84 ? 1.540 0.968 -9.815 1.00 94.19 84 THR A C 1
ATOM 632 O O . THR A 1 84 ? 1.218 -0.105 -9.309 1.00 94.19 84 THR A O 1
ATOM 635 N N . GLY A 1 85 ? 1.823 2.037 -9.070 1.00 92.56 85 GLY A N 1
ATOM 636 C CA . GLY A 1 85 ? 1.707 2.052 -7.611 1.00 92.56 85 GLY A CA 1
ATOM 637 C C . GLY A 1 85 ? 0.304 2.444 -7.145 1.00 92.56 85 GLY A C 1
ATOM 638 O O . GLY A 1 85 ? -0.184 3.518 -7.486 1.00 92.56 85 GLY A O 1
ATOM 639 N N . LEU A 1 86 ? -0.330 1.609 -6.319 1.00 92.56 86 LEU A N 1
ATOM 640 C CA . LEU A 1 86 ? -1.601 1.917 -5.662 1.00 92.56 86 LEU A CA 1
ATOM 641 C C . LEU A 1 86 ? -1.385 2.133 -4.167 1.00 92.56 86 LEU A C 1
ATOM 643 O O . LEU A 1 86 ? -1.024 1.210 -3.437 1.00 92.56 86 LEU A O 1
ATOM 647 N N . GLN A 1 87 ? -1.639 3.348 -3.689 1.00 92.31 87 GLN A N 1
ATOM 648 C CA . GLN A 1 87 ? -1.599 3.667 -2.264 1.00 92.31 87 GLN A CA 1
ATOM 649 C C . GLN A 1 87 ? -2.944 3.337 -1.620 1.00 92.31 87 GLN A C 1
ATOM 651 O O . GLN A 1 87 ? -3.883 4.133 -1.636 1.00 92.31 87 GLN A O 1
ATOM 656 N N . PHE A 1 88 ? -3.046 2.149 -1.026 1.00 86.12 88 PHE A N 1
ATOM 657 C CA . PHE A 1 88 ? -4.272 1.753 -0.347 1.00 86.12 88 PHE A CA 1
ATOM 658 C C . PHE A 1 88 ? -4.483 2.581 0.922 1.00 86.12 88 PHE A C 1
ATOM 660 O O . PHE A 1 88 ? -3.693 2.517 1.872 1.00 86.12 88 PHE A O 1
ATOM 667 N N . LEU A 1 89 ? -5.585 3.331 0.940 1.00 79.62 89 LEU A N 1
ATOM 668 C CA . LEU A 1 89 ? -6.107 3.969 2.139 1.00 79.62 89 LEU A CA 1
ATOM 669 C C . LEU A 1 89 ? -6.894 2.926 2.928 1.00 79.62 89 LEU A C 1
ATOM 671 O O . LEU A 1 89 ? -8.069 2.666 2.667 1.00 79.62 89 LEU A O 1
ATOM 675 N N . LEU A 1 90 ? -6.237 2.313 3.903 1.00 61.66 90 LEU A N 1
ATOM 676 C CA . LEU A 1 90 ? -6.962 1.558 4.912 1.00 61.66 90 LEU A CA 1
ATOM 677 C C . LEU A 1 90 ? -7.618 2.570 5.850 1.00 61.66 90 LEU A C 1
ATOM 679 O O . LEU A 1 90 ? -6.958 3.508 6.301 1.00 61.66 90 LEU A O 1
ATOM 683 N N . PHE A 1 91 ? -8.898 2.367 6.167 1.00 54.19 91 PHE A N 1
ATOM 684 C CA . PHE A 1 91 ? -9.578 3.046 7.273 1.00 54.19 91 PHE A CA 1
ATOM 685 C C . PHE A 1 91 ? -8.916 2.591 8.589 1.00 54.19 91 PHE A C 1
ATOM 687 O O . PHE A 1 91 ? -9.427 1.758 9.328 1.00 54.19 91 PHE A O 1
ATOM 694 N N . ASN A 1 92 ? -7.713 3.098 8.843 1.00 47.44 92 ASN A N 1
ATOM 695 C CA . ASN A 1 92 ? -6.807 2.705 9.916 1.00 47.44 92 ASN A CA 1
ATOM 696 C C . ASN A 1 92 ? -6.596 3.879 10.871 1.00 47.44 92 ASN A C 1
ATOM 698 O O . ASN A 1 92 ? -5.490 4.130 11.343 1.00 47.44 92 ASN A O 1
ATOM 702 N N . GLY A 1 93 ? -7.675 4.590 11.203 1.00 51.88 93 GLY A N 1
ATOM 703 C CA . GLY A 1 93 ? -7.672 5.333 12.457 1.00 51.88 93 GLY A CA 1
ATOM 704 C C . GLY A 1 93 ? -7.343 4.357 13.602 1.00 51.88 93 GLY A C 1
ATOM 705 O O . GLY A 1 93 ? -7.779 3.200 13.541 1.00 51.88 93 GLY A O 1
ATOM 706 N N . PRO A 1 94 ? -6.615 4.776 14.653 1.00 49.19 94 PRO A N 1
ATOM 707 C CA . PRO A 1 94 ? -6.242 3.901 15.768 1.00 49.19 94 PRO A CA 1
ATOM 708 C C . PRO A 1 94 ? -7.432 3.119 16.348 1.00 49.19 94 PRO A C 1
ATOM 710 O O . PRO A 1 94 ? -7.300 1.971 16.769 1.00 49.19 94 PRO A O 1
ATOM 713 N N . ILE A 1 95 ? -8.614 3.737 16.299 1.00 49.97 95 ILE A N 1
ATOM 714 C CA . ILE A 1 95 ? -9.895 3.175 16.722 1.00 49.97 95 ILE A CA 1
ATOM 715 C C . ILE A 1 95 ? -10.309 1.972 15.864 1.00 49.97 95 ILE A C 1
ATOM 717 O O . ILE A 1 95 ? -10.744 0.966 16.414 1.00 49.97 95 ILE A O 1
ATOM 721 N N . TRP A 1 96 ? -10.144 2.026 14.540 1.00 52.41 96 TRP A N 1
ATOM 722 C CA . TRP A 1 96 ? -10.586 0.970 13.622 1.00 52.41 96 TRP A CA 1
ATOM 723 C C . TRP A 1 96 ? -9.690 -0.270 13.662 1.00 52.41 96 TRP A C 1
ATOM 725 O O . TRP A 1 96 ? -10.205 -1.385 13.658 1.00 52.41 96 TRP A O 1
ATOM 735 N N . ARG A 1 97 ? -8.365 -0.110 13.808 1.00 55.41 97 ARG A N 1
ATOM 736 C CA . ARG A 1 97 ? -7.450 -1.253 14.020 1.00 55.41 97 ARG A CA 1
ATOM 737 C C . ARG A 1 97 ? -7.857 -2.060 15.252 1.00 55.41 97 ARG A C 1
ATOM 739 O O . ARG A 1 97 ? -7.879 -3.290 15.226 1.00 55.41 97 ARG A O 1
ATOM 746 N N . ILE A 1 98 ? -8.191 -1.357 16.332 1.00 52.47 98 ILE A N 1
ATOM 747 C CA . ILE A 1 98 ? -8.637 -1.999 17.565 1.00 52.47 98 ILE A CA 1
ATOM 748 C C . ILE A 1 98 ? -10.064 -2.543 17.404 1.00 52.47 98 ILE A C 1
ATOM 750 O O . ILE A 1 98 ? -10.344 -3.649 17.859 1.00 52.47 98 ILE A O 1
ATOM 754 N N . PHE A 1 99 ? -10.935 -1.823 16.692 1.00 56.50 99 PHE A N 1
ATOM 755 C CA . PHE A 1 99 ? -12.283 -2.273 16.360 1.00 56.50 99 PHE A CA 1
ATOM 756 C C . PHE A 1 99 ? -12.260 -3.623 15.644 1.00 56.50 99 PHE A C 1
ATOM 758 O O . PHE A 1 99 ? -12.931 -4.519 16.130 1.00 56.50 99 PHE A O 1
ATOM 765 N N . PHE A 1 100 ? -11.457 -3.812 14.586 1.00 58.88 100 PHE A N 1
ATOM 766 C CA . PHE A 1 100 ? -11.351 -5.089 13.859 1.00 58.88 100 PHE A CA 1
ATOM 767 C C . PHE A 1 100 ? -10.777 -6.230 14.714 1.00 58.88 100 PHE A C 1
ATOM 769 O O . PHE A 1 100 ? -11.313 -7.338 14.694 1.00 5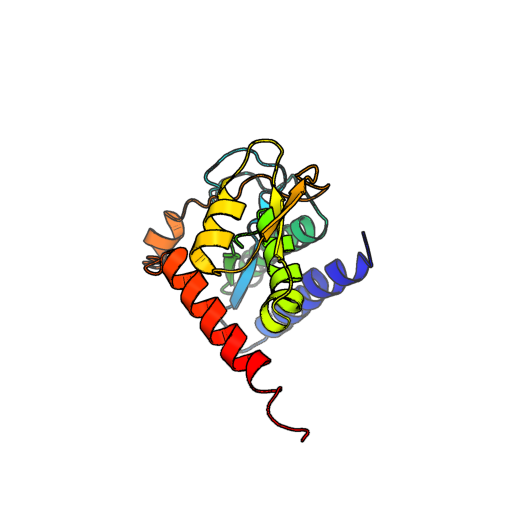8.88 100 PHE A O 1
ATOM 776 N N . SER A 1 101 ? -9.727 -5.961 15.499 1.00 55.59 101 SER A N 1
ATOM 777 C CA . SER A 1 101 ? -9.109 -6.962 16.386 1.00 55.59 101 SER A CA 1
ATOM 778 C C . SER A 1 101 ? -10.078 -7.459 17.470 1.00 55.59 101 SER A C 1
ATOM 780 O O . SER A 1 101 ? -10.151 -8.657 17.752 1.00 55.59 101 SER A O 1
ATOM 782 N N . LEU A 1 102 ? -10.889 -6.557 18.031 1.00 55.78 102 LEU A N 1
ATOM 783 C CA . LEU A 1 102 ? -11.927 -6.903 19.004 1.00 55.78 102 LEU A CA 1
ATOM 784 C C . LEU A 1 102 ? -13.180 -7.504 18.363 1.00 55.78 102 LEU A C 1
ATOM 786 O O . LEU A 1 102 ? -13.793 -8.410 18.930 1.00 55.78 102 LEU A O 1
ATOM 790 N N . PHE A 1 103 ? -13.531 -7.042 17.160 1.00 61.44 103 PHE A N 1
ATOM 791 C CA . PHE A 1 103 ? -14.659 -7.540 16.372 1.00 61.44 103 PHE A CA 1
ATOM 792 C C . PHE A 1 103 ? -14.637 -9.056 16.250 1.00 61.44 103 PHE A C 1
ATOM 794 O O . PHE A 1 103 ? -15.675 -9.708 16.370 1.00 61.44 103 PHE A O 1
ATOM 801 N N . HIS A 1 104 ? -13.439 -9.604 16.026 1.00 61.09 104 HIS A N 1
ATOM 802 C CA . HIS A 1 104 ? -13.265 -11.011 15.729 1.00 61.09 104 HIS A CA 1
ATOM 803 C C . HIS A 1 104 ? -13.675 -11.908 16.913 1.00 61.09 104 HIS A C 1
ATOM 805 O O . HIS A 1 104 ? -14.362 -12.918 16.753 1.00 61.09 104 HIS A O 1
ATOM 811 N N . LYS A 1 105 ? -13.304 -11.516 18.137 1.00 60.69 105 LYS A N 1
ATOM 812 C CA . LYS A 1 105 ? -13.480 -12.360 19.327 1.00 60.69 105 LYS A CA 1
ATOM 813 C C . LYS A 1 105 ? -14.833 -12.176 20.012 1.00 60.69 105 LYS A C 1
ATOM 815 O O . LYS A 1 105 ? -15.373 -13.155 20.532 1.00 60.69 105 LYS A O 1
ATOM 820 N N . ASP A 1 106 ? -15.379 -10.961 20.014 1.00 64.69 106 ASP A N 1
ATOM 821 C CA . ASP A 1 106 ? -16.473 -10.610 20.927 1.00 64.69 106 ASP A CA 1
ATOM 822 C C . ASP A 1 106 ? -17.871 -10.692 20.296 1.00 64.69 106 ASP A C 1
ATOM 824 O O . ASP A 1 106 ? -18.813 -11.096 20.983 1.00 64.69 106 ASP A O 1
ATOM 828 N N . ILE A 1 107 ? -18.020 -10.429 18.988 1.00 63.56 107 ILE A N 1
ATOM 829 C CA . ILE A 1 107 ? -19.329 -10.493 18.301 1.00 63.56 107 ILE A CA 1
ATOM 830 C C . ILE A 1 107 ? -19.917 -11.903 18.318 1.00 63.56 107 ILE A C 1
ATOM 832 O O . ILE A 1 107 ? -21.085 -12.082 18.650 1.00 63.56 107 ILE A O 1
ATOM 836 N N . LEU A 1 108 ? -19.105 -12.920 18.022 1.00 62.03 108 LEU A N 1
ATOM 837 C CA . LEU A 1 108 ? -19.559 -14.319 17.978 1.00 62.03 108 LEU A CA 1
ATOM 838 C C . LEU A 1 108 ? -19.887 -14.890 19.363 1.00 62.03 108 LEU A C 1
ATOM 840 O O . LEU A 1 108 ? -20.529 -15.939 19.480 1.00 62.03 108 LEU A O 1
ATOM 844 N N . LYS A 1 109 ? -19.407 -14.226 20.418 1.00 67.25 109 LYS A N 1
ATOM 845 C CA . LYS A 1 109 ? -19.600 -14.623 21.816 1.00 67.25 109 LYS A CA 1
ATOM 846 C C . LYS A 1 109 ? -20.692 -13.803 22.509 1.00 67.25 109 LYS A C 1
ATOM 848 O O . LYS A 1 109 ? -20.901 -14.004 23.699 1.00 67.25 109 LYS A O 1
ATOM 853 N N . GLY A 1 110 ? -21.351 -12.876 21.801 1.00 61.03 110 GLY A N 1
ATOM 854 C CA . GLY A 1 110 ? -22.330 -11.955 22.391 1.00 61.03 110 GLY A CA 1
ATOM 855 C C . GLY A 1 110 ? -21.740 -11.077 23.501 1.00 61.03 110 GLY A C 1
ATOM 856 O O . GLY A 1 110 ? -22.477 -10.565 24.343 1.00 61.03 110 GLY A O 1
ATOM 857 N N . LYS A 1 111 ? -20.407 -10.935 23.543 1.00 63.31 111 LYS A N 1
ATOM 858 C CA . LYS A 1 111 ? -19.706 -10.187 24.586 1.00 63.31 111 LYS A CA 1
ATOM 859 C C . LYS A 1 111 ? -19.760 -8.695 24.289 1.00 63.31 111 LYS A C 1
ATOM 861 O O . LYS A 1 111 ? -19.884 -8.254 23.149 1.00 63.31 111 LYS A O 1
ATOM 866 N N . VAL A 1 112 ? -19.682 -7.912 25.358 1.00 62.94 112 VAL A N 1
ATOM 867 C CA . VAL A 1 112 ? -19.698 -6.452 25.290 1.00 62.94 112 VAL A CA 1
ATOM 868 C C . VAL A 1 112 ? -18.473 -5.971 24.514 1.00 62.94 112 VAL A C 1
ATOM 870 O O . VAL A 1 112 ? -17.354 -6.206 24.960 1.00 62.94 112 VAL A O 1
ATOM 873 N N . ILE A 1 113 ? -18.678 -5.280 23.390 1.00 64.31 113 ILE A N 1
ATOM 874 C CA . ILE A 1 113 ? -17.571 -4.806 22.547 1.00 64.31 113 ILE A CA 1
ATOM 875 C C . ILE A 1 113 ? -16.906 -3.598 23.225 1.00 64.31 113 ILE A C 1
ATOM 877 O O . ILE A 1 113 ? -17.598 -2.604 23.495 1.00 64.31 113 ILE A O 1
ATOM 881 N N . PRO A 1 114 ? -15.590 -3.638 23.493 1.00 59.06 114 PRO A N 1
ATOM 882 C CA . PRO A 1 114 ? -14.854 -2.458 23.918 1.00 59.06 114 PRO A CA 1
ATOM 883 C C . PRO A 1 114 ? -14.730 -1.464 22.758 1.00 59.06 114 PRO A C 1
ATOM 885 O O . PRO A 1 114 ? -14.210 -1.797 21.696 1.00 59.06 114 PRO A O 1
ATOM 888 N N . VAL A 1 115 ? -15.197 -0.230 22.948 1.00 59.50 115 VAL A N 1
ATOM 889 C CA . VAL A 1 115 ? -14.975 0.860 21.984 1.00 59.50 115 VAL A CA 1
ATOM 890 C C . VAL A 1 115 ? -13.976 1.842 22.570 1.00 59.50 115 VAL A C 1
ATOM 892 O O . VAL A 1 115 ? -14.204 2.398 23.649 1.00 59.50 115 VAL A O 1
ATOM 895 N N . PHE A 1 116 ? -12.880 2.027 21.836 1.00 59.56 116 PHE A N 1
ATOM 896 C CA . PHE A 1 116 ? -11.823 2.970 22.164 1.00 59.56 116 PHE A CA 1
ATOM 897 C C . PHE A 1 116 ? -12.108 4.325 21.537 1.00 59.56 116 PHE A C 1
ATOM 899 O O . PHE A 1 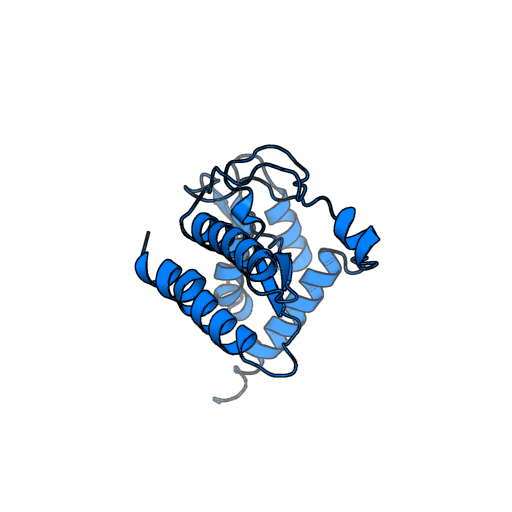116 ? -12.409 4.417 20.350 1.00 59.56 116 PHE A O 1
ATOM 906 N N . GLU A 1 117 ? -12.008 5.373 22.341 1.00 57.31 117 GLU A N 1
ATOM 907 C CA . GLU A 1 117 ? -12.251 6.748 21.920 1.00 57.31 117 GLU A CA 1
ATOM 908 C C . GLU A 1 117 ? -11.081 7.637 22.337 1.00 57.31 117 GLU A C 1
ATOM 910 O O . GLU A 1 117 ? -10.524 7.466 23.426 1.00 57.31 117 GLU A O 1
ATOM 915 N N . ALA A 1 118 ? -10.764 8.626 21.497 1.00 54.44 118 ALA A N 1
ATOM 916 C CA . ALA A 1 118 ? -10.057 9.817 21.952 1.00 54.44 118 ALA A CA 1
ATOM 917 C C . ALA A 1 118 ? -10.966 10.592 22.924 1.00 54.44 118 ALA A C 1
ATOM 919 O O . ALA A 1 118 ? -12.189 10.506 22.815 1.00 54.44 118 ALA A O 1
ATOM 920 N N . ALA A 1 119 ? -10.395 11.351 23.867 1.00 50.47 119 ALA A N 1
ATOM 921 C CA . ALA A 1 119 ? -11.123 11.931 25.007 1.00 50.47 119 ALA A CA 1
ATOM 922 C C . ALA A 1 119 ? -12.442 12.657 24.641 1.00 50.47 119 ALA A C 1
ATOM 924 O O . ALA A 1 119 ? -13.386 12.613 25.433 1.00 50.47 119 ALA A O 1
ATOM 925 N N . ASN A 1 120 ? -12.537 13.215 23.422 1.00 53.69 120 ASN A N 1
ATOM 926 C CA . ASN A 1 120 ? -13.672 14.004 22.933 1.00 53.69 120 ASN A CA 1
ATOM 927 C C . ASN A 1 120 ? -14.385 13.452 21.672 1.00 53.69 120 ASN A C 1
ATOM 929 O O . ASN A 1 120 ? -15.291 14.116 21.172 1.00 53.69 120 ASN A O 1
ATOM 933 N N . ASP A 1 121 ? -14.045 12.264 21.155 1.00 58.00 121 ASP A N 1
ATOM 934 C CA . ASP A 1 121 ? -14.687 11.699 19.949 1.00 58.00 121 ASP A CA 1
ATOM 935 C C . ASP A 1 121 ? -15.706 10.600 20.304 1.00 58.00 121 ASP A C 1
ATOM 937 O O . ASP A 1 121 ? -15.352 9.565 20.866 1.00 58.00 121 ASP A O 1
ATOM 941 N N . ARG A 1 122 ? -16.989 10.814 19.969 1.00 57.12 122 ARG A N 1
ATOM 942 C CA . ARG A 1 122 ? -18.098 9.864 20.224 1.00 57.12 122 ARG A CA 1
ATOM 943 C C . ARG A 1 122 ? -18.509 9.061 18.986 1.00 57.12 122 ARG A C 1
ATOM 945 O O . ARG A 1 122 ? -19.411 8.221 19.066 1.00 57.12 122 ARG A O 1
ATOM 952 N N . THR A 1 123 ? -17.889 9.319 17.836 1.00 60.47 123 THR A N 1
ATOM 953 C CA . THR A 1 123 ? -18.335 8.833 16.521 1.00 60.47 123 THR A CA 1
ATOM 954 C C . THR A 1 123 ? -18.322 7.310 16.454 1.00 60.47 123 THR A C 1
ATOM 956 O O . THR A 1 123 ? -19.308 6.684 16.055 1.00 60.47 123 THR A O 1
ATOM 959 N N . ALA A 1 124 ? -17.243 6.698 16.943 1.00 57.84 124 ALA A N 1
ATOM 960 C CA . ALA A 1 124 ? -17.069 5.251 16.938 1.00 57.84 124 ALA A CA 1
ATOM 961 C C . ALA A 1 124 ? -18.128 4.518 17.776 1.00 57.84 124 ALA A C 1
ATOM 963 O O . ALA A 1 124 ? -18.658 3.490 17.354 1.00 57.84 124 ALA A O 1
ATOM 964 N N . ARG A 1 125 ? -18.500 5.061 18.942 1.00 61.97 125 ARG A N 1
ATOM 965 C CA . ARG A 1 125 ? -19.499 4.446 19.828 1.00 61.97 125 ARG A CA 1
ATOM 966 C C . ARG A 1 125 ? -20.905 4.540 19.257 1.00 61.97 125 ARG A C 1
ATOM 968 O O . ARG A 1 125 ? -21.655 3.566 19.334 1.00 61.97 125 ARG A O 1
ATOM 975 N N . THR A 1 126 ? -21.257 5.685 18.679 1.00 62.12 126 THR A N 1
ATOM 976 C CA . THR A 1 126 ? -22.558 5.882 18.029 1.00 62.12 126 THR A CA 1
ATOM 977 C C . THR A 1 126 ? -22.708 4.950 16.827 1.00 62.12 126 THR A C 1
ATOM 979 O O . THR A 1 126 ? -23.731 4.274 16.704 1.00 62.12 126 THR A O 1
ATOM 982 N N . ALA A 1 127 ? -21.669 4.830 15.994 1.00 61.84 127 ALA A N 1
ATOM 983 C CA . ALA A 1 127 ? -21.653 3.902 14.866 1.00 61.84 127 ALA A CA 1
ATOM 984 C C . ALA A 1 127 ? -21.745 2.435 15.324 1.00 61.84 127 ALA A C 1
ATOM 986 O O . ALA A 1 127 ? -22.595 1.695 14.829 1.00 61.84 127 ALA A O 1
ATOM 987 N N . ALA A 1 128 ? -20.947 2.026 16.318 1.00 62.00 128 ALA A N 1
ATOM 988 C CA . ALA A 1 128 ? -20.952 0.659 16.841 1.00 62.00 128 ALA A CA 1
ATOM 989 C C . ALA A 1 128 ? -22.313 0.264 17.438 1.00 62.00 128 ALA A C 1
ATOM 991 O O . ALA A 1 128 ? -22.852 -0.788 17.098 1.00 62.00 128 ALA A O 1
ATOM 992 N N . ARG A 1 129 ? -22.917 1.126 18.270 1.00 64.50 129 ARG A N 1
ATOM 993 C CA . ARG A 1 129 ? -24.257 0.885 18.836 1.00 64.50 129 ARG A CA 1
ATOM 994 C C . ARG A 1 129 ? -25.321 0.750 17.748 1.00 64.50 129 ARG A C 1
ATOM 996 O O . ARG A 1 129 ? -26.132 -0.171 17.807 1.00 64.50 129 ARG A O 1
ATOM 1003 N N . ARG A 1 130 ? -25.307 1.644 16.753 1.00 66.44 130 ARG A N 1
ATOM 1004 C CA . ARG A 1 130 ? -26.311 1.669 15.678 1.00 66.44 130 ARG A CA 1
ATOM 1005 C C . ARG A 1 130 ? -26.199 0.469 14.740 1.00 66.44 130 ARG A C 1
ATOM 1007 O O . ARG A 1 130 ? -27.221 -0.061 14.315 1.00 66.44 130 ARG A O 1
ATOM 1014 N N . LEU A 1 131 ? -24.981 0.062 14.391 1.00 61.62 131 LEU A N 1
ATOM 1015 C CA . LEU A 1 131 ? -24.748 -0.976 13.385 1.00 61.62 131 LEU A CA 1
ATOM 1016 C C . LEU A 1 131 ? -24.828 -2.391 13.954 1.00 61.62 131 LEU A C 1
ATOM 1018 O O . LEU A 1 131 ? -25.256 -3.295 13.244 1.00 61.62 131 LEU A O 1
ATOM 1022 N N . LEU A 1 132 ? -24.432 -2.582 15.214 1.00 62.41 132 LEU A N 1
ATOM 1023 C CA . LEU A 1 132 ? -24.236 -3.919 15.781 1.00 62.41 132 LEU A CA 1
ATOM 1024 C C . LEU A 1 132 ? -25.330 -4.332 16.756 1.00 62.41 132 LEU A C 1
ATOM 1026 O O . LEU A 1 132 ? -25.440 -5.514 17.052 1.00 62.41 132 LEU A O 1
ATOM 1030 N N . LYS A 1 133 ? -26.135 -3.387 17.262 1.00 64.19 133 LYS A N 1
ATOM 1031 C CA . LYS A 1 133 ? -27.191 -3.648 18.259 1.00 64.19 133 LYS A CA 1
ATOM 1032 C C . LYS A 1 133 ? -26.707 -4.406 19.514 1.00 64.19 133 LYS A C 1
ATOM 1034 O O . LYS A 1 133 ? -27.514 -4.997 20.222 1.00 64.19 133 LYS A O 1
ATOM 1039 N N . VAL A 1 134 ? -25.408 -4.376 19.822 1.00 63.91 134 VAL A N 1
ATOM 1040 C CA . VAL A 1 134 ? -24.822 -5.008 21.018 1.00 63.91 134 VAL A CA 1
ATOM 1041 C C . VAL A 1 134 ? -24.556 -3.986 22.124 1.00 63.91 134 VAL A C 1
ATOM 1043 O O . VAL A 1 134 ? -24.390 -2.789 21.867 1.00 63.91 134 VAL A O 1
ATOM 1046 N N . LYS A 1 135 ? -24.471 -4.455 23.377 1.00 64.25 135 LYS A N 1
ATOM 1047 C CA . LYS A 1 135 ? -23.955 -3.639 24.486 1.00 64.25 135 LYS A CA 1
ATOM 1048 C C . LYS A 1 135 ? -22.486 -3.294 24.202 1.00 64.25 135 LYS A C 1
ATOM 1050 O O . LYS A 1 135 ? -21.692 -4.162 23.855 1.00 64.25 135 LYS A O 1
ATOM 1055 N N . VAL A 1 136 ? -22.135 -2.020 24.363 1.00 63.34 136 VAL A N 1
ATOM 1056 C CA . VAL A 1 136 ? -20.787 -1.477 24.127 1.00 63.34 136 VAL A CA 1
ATOM 1057 C C . VAL A 1 136 ? -20.237 -0.932 25.443 1.00 63.34 136 VAL A C 1
ATOM 1059 O O . VAL A 1 136 ? -20.935 -0.167 26.115 1.00 63.34 136 VAL A O 1
ATOM 1062 N N . ARG A 1 137 ? -18.995 -1.285 25.802 1.00 63.22 137 ARG A N 1
ATOM 1063 C CA . ARG A 1 137 ? -18.278 -0.730 26.964 1.00 63.22 137 ARG A CA 1
ATOM 1064 C C . ARG A 1 137 ? -17.292 0.322 26.476 1.00 63.22 137 ARG A C 1
ATOM 1066 O O . ARG A 1 137 ? -16.481 0.053 25.595 1.00 63.22 137 ARG A O 1
ATOM 1073 N N . ARG A 1 138 ? -17.355 1.524 27.053 1.00 64.44 138 ARG A N 1
ATOM 1074 C CA . ARG A 1 138 ? -16.379 2.585 26.773 1.00 64.44 138 ARG A CA 1
ATOM 1075 C C . ARG A 1 138 ? -15.037 2.200 27.396 1.00 64.44 138 ARG A C 1
ATOM 1077 O O . ARG A 1 138 ? -14.986 1.951 28.598 1.00 64.44 138 ARG A O 1
ATOM 1084 N N . MET A 1 139 ? -13.972 2.196 26.603 1.00 57.56 139 MET A N 1
ATOM 1085 C CA . MET A 1 139 ? -12.597 2.184 27.099 1.00 57.56 139 MET A CA 1
ATOM 1086 C C . MET A 1 139 ? -11.906 3.451 26.606 1.00 57.56 139 MET A C 1
ATOM 1088 O O . MET A 1 139 ? -11.835 3.705 25.409 1.00 57.56 139 MET A O 1
ATOM 1092 N N . VAL A 1 140 ? -11.430 4.286 27.524 1.00 58.22 140 VAL A N 1
ATOM 1093 C CA . VAL A 1 140 ? -10.681 5.491 27.152 1.00 58.22 140 VAL A CA 1
ATOM 1094 C C . VAL A 1 140 ? -9.222 5.092 26.973 1.00 58.22 140 VAL A C 1
ATOM 1096 O O . VAL A 1 140 ? -8.633 4.495 27.870 1.00 58.22 140 VAL A O 1
ATOM 1099 N N . MET A 1 141 ? -8.642 5.404 25.816 1.00 58.06 141 MET A N 1
ATOM 1100 C CA . MET A 1 141 ? -7.217 5.209 25.559 1.00 58.06 141 MET A CA 1
ATOM 1101 C C . MET A 1 141 ? -6.633 6.485 24.965 1.00 58.06 141 MET A C 1
ATOM 1103 O O . MET A 1 141 ? -7.275 7.149 24.154 1.00 58.06 141 MET A O 1
ATOM 1107 N N . LYS A 1 142 ? -5.402 6.827 25.358 1.00 54.88 142 LYS A N 1
ATOM 1108 C CA . LYS A 1 142 ? -4.669 7.935 24.745 1.00 54.88 142 LYS A CA 1
ATOM 1109 C C . LYS A 1 142 ? -4.297 7.536 23.313 1.00 54.88 142 LYS A C 1
ATOM 1111 O O . LYS A 1 142 ? -3.568 6.567 23.107 1.00 54.88 142 LYS A O 1
ATOM 1116 N N . LEU A 1 143 ? -4.863 8.247 22.345 1.00 57.09 143 LEU A N 1
ATOM 1117 C CA . LEU A 1 143 ? -4.629 8.094 20.910 1.00 57.09 143 LEU A CA 1
ATOM 1118 C C . LEU A 1 143 ? -4.030 9.398 20.360 1.00 57.09 143 LEU A C 1
ATOM 1120 O O . LEU A 1 143 ? -4.366 10.456 20.899 1.00 57.09 143 LEU A O 1
ATOM 1124 N N . PRO A 1 144 ? -3.220 9.356 19.286 1.00 58.19 144 PRO A N 1
ATOM 1125 C CA . PRO A 1 144 ? -2.662 8.171 18.613 1.00 58.19 144 PRO A CA 1
ATOM 1126 C C . PRO A 1 144 ? -1.581 7.465 19.456 1.00 58.19 144 PRO A C 1
ATOM 1128 O O . PRO A 1 144 ? -0.980 8.076 20.339 1.00 58.19 144 PRO A O 1
ATOM 1131 N N . ARG A 1 145 ? -1.329 6.170 19.208 1.00 61.88 145 ARG A N 1
ATOM 1132 C CA . ARG A 1 145 ? -0.120 5.507 19.735 1.00 61.88 145 ARG A CA 1
ATOM 1133 C C . ARG A 1 145 ? 1.087 5.895 18.875 1.00 61.88 145 ARG A C 1
ATOM 1135 O O . ARG A 1 145 ? 0.920 6.339 17.741 1.00 61.88 145 ARG A O 1
ATOM 1142 N N . ASN A 1 146 ? 2.299 5.674 19.383 1.00 58.38 146 ASN A N 1
ATOM 1143 C CA . ASN A 1 146 ? 3.518 5.885 18.599 1.00 58.38 146 ASN A CA 1
ATOM 1144 C C . ASN A 1 146 ? 3.457 5.099 17.277 1.00 58.38 146 ASN A C 1
ATOM 1146 O O . ASN A 1 146 ? 3.297 3.877 17.285 1.00 58.38 146 ASN A O 1
ATOM 1150 N N . GLY A 1 147 ? 3.583 5.821 16.162 1.00 58.88 147 GLY A N 1
ATOM 1151 C CA . GLY A 1 147 ? 3.537 5.279 14.803 1.00 58.88 147 GLY A CA 1
ATOM 1152 C C . GLY A 1 147 ? 2.147 5.167 14.170 1.00 58.88 147 GLY A C 1
ATOM 1153 O O . GLY A 1 147 ? 2.056 4.747 13.016 1.00 58.88 147 GLY A O 1
ATOM 1154 N N . ASP A 1 148 ? 1.079 5.558 14.875 1.00 62.09 148 ASP A N 1
ATOM 1155 C CA . ASP A 1 148 ? -0.251 5.700 14.280 1.00 62.09 148 ASP A CA 1
ATOM 1156 C C . ASP A 1 148 ? -0.419 7.098 13.649 1.00 62.09 148 ASP A C 1
ATOM 1158 O O . ASP A 1 148 ? 0.025 8.104 14.204 1.00 62.09 148 ASP A O 1
ATOM 1162 N N . VAL A 1 149 ? -1.120 7.169 12.515 1.00 60.88 149 VAL A N 1
ATOM 1163 C CA . VAL A 1 149 ? -1.504 8.432 11.861 1.00 60.88 149 VAL A CA 1
ATOM 1164 C C . VAL A 1 149 ? -2.877 8.867 12.386 1.00 60.88 149 VAL A C 1
ATOM 1166 O O . VAL A 1 149 ? -3.808 8.061 12.427 1.00 60.88 149 VAL A O 1
ATOM 1169 N N . SER A 1 150 ? -3.016 10.131 12.798 1.00 56.78 150 SER A N 1
ATOM 1170 C CA . SER A 1 150 ? -4.218 10.632 13.489 1.00 56.78 150 SER A CA 1
ATOM 1171 C C . SER A 1 150 ? -5.482 10.625 12.624 1.00 56.78 150 SER A C 1
ATOM 1173 O O . SER A 1 150 ? -6.543 10.219 13.094 1.00 56.78 150 SER A O 1
ATOM 1175 N N . PHE A 1 151 ? -5.379 11.046 11.360 1.00 62.97 151 PHE A N 1
ATOM 1176 C CA . PHE A 1 151 ? -6.499 11.109 10.420 1.00 62.97 151 PHE A CA 1
ATOM 1177 C C . PHE A 1 151 ? -6.034 10.714 9.020 1.00 62.97 151 PHE A C 1
ATOM 1179 O O . PHE A 1 151 ? -4.939 11.075 8.601 1.00 62.97 151 PHE A O 1
ATOM 1186 N N . THR A 1 152 ? -6.868 9.973 8.290 1.00 67.50 152 THR A N 1
ATOM 1187 C CA . THR A 1 152 ? -6.549 9.472 6.947 1.00 67.50 152 THR A CA 1
ATOM 1188 C C . THR A 1 152 ? -7.684 9.817 5.987 1.00 67.50 152 THR A C 1
ATOM 1190 O O . THR A 1 152 ? -8.717 9.159 5.954 1.00 67.50 152 THR A O 1
ATOM 1193 N N . HIS A 1 153 ? -7.501 10.887 5.215 1.00 79.69 153 HIS A N 1
ATOM 1194 C CA . HIS A 1 153 ? -8.401 11.279 4.129 1.00 79.69 153 HIS A CA 1
ATOM 1195 C C . HIS A 1 153 ? -7.574 11.374 2.855 1.00 79.69 153 HIS A C 1
ATOM 1197 O O . HIS A 1 153 ? -6.582 12.094 2.846 1.00 79.69 153 HIS A O 1
ATOM 1203 N N . ALA A 1 154 ? -7.963 10.658 1.802 1.00 85.88 154 ALA A N 1
ATOM 1204 C CA . ALA A 1 154 ? -7.264 10.700 0.521 1.00 85.88 154 ALA A CA 1
ATOM 1205 C C . ALA A 1 154 ? -8.014 11.576 -0.482 1.00 85.88 154 ALA A C 1
ATOM 1207 O O . ALA A 1 154 ? -9.239 11.491 -0.614 1.00 85.88 154 ALA A O 1
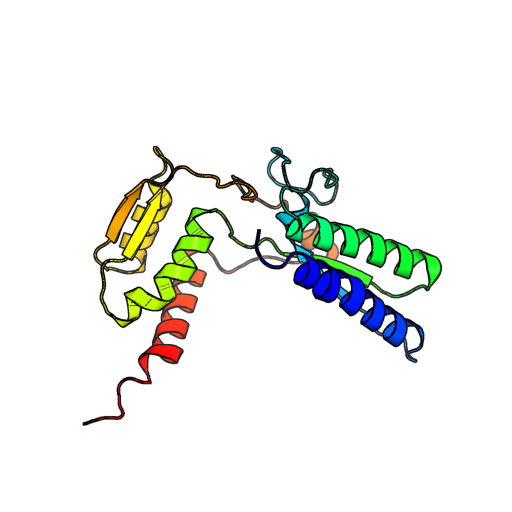ATOM 1208 N N . ASN A 1 155 ? -7.269 12.385 -1.225 1.00 90.94 155 ASN A N 1
ATOM 1209 C CA . ASN A 1 155 ? -7.759 13.039 -2.419 1.00 90.94 155 ASN A CA 1
ATOM 1210 C C . ASN A 1 155 ? -7.771 12.012 -3.555 1.00 90.94 155 ASN A C 1
ATOM 1212 O O . ASN A 1 155 ? -6.729 11.629 -4.063 1.00 90.94 155 ASN A O 1
ATOM 1216 N N . ILE A 1 156 ? -8.962 11.585 -3.973 1.00 92.44 156 ILE A N 1
ATOM 1217 C CA . ILE A 1 156 ? -9.127 10.582 -5.036 1.00 92.44 156 ILE A CA 1
ATOM 1218 C C . ILE A 1 156 ? -9.234 11.195 -6.444 1.00 92.44 156 ILE A C 1
ATOM 1220 O O . ILE A 1 156 ? -9.679 10.527 -7.375 1.00 92.44 156 ILE A O 1
ATOM 1224 N N . SER A 1 157 ? -8.887 12.474 -6.626 1.00 94.12 157 SER A N 1
ATOM 1225 C CA . SER A 1 157 ? -9.061 13.159 -7.917 1.00 94.12 157 SER A CA 1
ATOM 1226 C C . SER A 1 157 ? -8.203 12.548 -9.026 1.00 94.12 157 SER A C 1
ATOM 1228 O O . SER A 1 157 ? -8.667 12.458 -10.160 1.00 94.12 157 SER A O 1
ATOM 1230 N N . LEU A 1 158 ? -6.983 12.097 -8.704 1.00 93.19 158 LEU A N 1
ATOM 1231 C CA . LEU A 1 158 ? -6.084 11.454 -9.664 1.00 93.19 158 LEU A CA 1
ATOM 1232 C C . LEU A 1 158 ? -6.691 10.148 -10.179 1.00 93.19 158 LEU A C 1
ATOM 1234 O O . LEU A 1 158 ? -6.958 10.020 -11.368 1.00 93.19 158 LEU A O 1
ATOM 1238 N N . VAL A 1 159 ? -7.011 9.215 -9.279 1.00 93.88 159 VAL A N 1
ATOM 1239 C CA . VAL A 1 159 ? -7.570 7.909 -9.662 1.00 93.88 159 VAL A CA 1
ATOM 1240 C C . VAL A 1 159 ? -8.941 8.028 -10.350 1.00 93.88 159 VAL A C 1
ATOM 1242 O O . VAL A 1 159 ? -9.269 7.234 -11.230 1.00 93.88 159 VAL A O 1
ATOM 1245 N N . ARG A 1 160 ? -9.737 9.055 -10.014 1.00 94.44 160 ARG A N 1
ATOM 1246 C CA . ARG A 1 160 ? -10.981 9.379 -10.733 1.00 94.44 160 ARG A CA 1
ATOM 1247 C C . ARG A 1 160 ? -10.726 9.758 -12.186 1.00 94.44 160 ARG A C 1
ATOM 1249 O O . ARG A 1 160 ? -11.518 9.374 -13.039 1.00 94.44 160 ARG A O 1
ATOM 1256 N N . ARG A 1 161 ? -9.679 10.542 -12.445 1.00 95.94 161 ARG A N 1
ATOM 1257 C CA . ARG A 1 161 ? -9.331 11.016 -13.786 1.00 95.94 161 ARG A CA 1
ATOM 1258 C C . ARG A 1 161 ? -8.679 9.914 -14.618 1.00 95.94 161 ARG A C 1
ATOM 1260 O O . ARG A 1 161 ? -9.118 9.692 -15.735 1.00 95.94 161 ARG A O 1
ATOM 1267 N N . GLU A 1 162 ? -7.686 9.224 -14.061 1.00 93.94 162 GLU A N 1
ATOM 1268 C CA . GLU A 1 162 ? -6.874 8.245 -14.801 1.00 93.94 162 GLU A CA 1
ATOM 1269 C C . GLU A 1 162 ? -7.585 6.896 -14.982 1.00 93.94 162 GLU A C 1
ATOM 1271 O O . GLU A 1 162 ? -7.453 6.258 -16.019 1.00 93.94 162 GLU A O 1
ATOM 1276 N N . PHE A 1 163 ? -8.372 6.460 -13.991 1.00 92.25 163 PHE A N 1
ATOM 1277 C CA . PHE A 1 163 ? -8.989 5.124 -13.987 1.00 92.25 163 PHE A CA 1
ATOM 1278 C C . PHE A 1 163 ? -10.519 5.153 -13.948 1.00 92.25 163 PHE A C 1
ATOM 1280 O O . PHE A 1 163 ? -11.157 4.106 -13.861 1.00 92.25 163 PHE A O 1
ATOM 1287 N N . GLY A 1 164 ? -11.140 6.336 -13.928 1.00 94.44 164 GLY A N 1
ATOM 1288 C CA . GLY A 1 164 ? -12.594 6.448 -13.783 1.00 94.44 164 GLY A CA 1
ATOM 1289 C C . GLY A 1 164 ? -13.123 5.941 -12.434 1.00 94.44 164 GLY A C 1
ATOM 1290 O O . GLY A 1 164 ? -14.325 5.712 -12.300 1.00 94.44 164 GLY A O 1
ATOM 1291 N N . TYR A 1 165 ? -12.260 5.760 -11.426 1.00 92.88 165 TYR A N 1
ATOM 1292 C CA . TYR A 1 165 ? -12.636 5.147 -10.152 1.00 92.88 165 TYR A CA 1
ATOM 1293 C C . TYR A 1 165 ? -13.683 5.979 -9.406 1.00 92.88 165 TYR A C 1
ATOM 1295 O O . TYR A 1 165 ? -13.437 7.125 -9.037 1.00 92.88 165 TYR A O 1
ATOM 1303 N N . ARG A 1 166 ? -14.855 5.397 -9.133 1.00 92.75 166 ARG A N 1
ATOM 1304 C CA . ARG A 1 166 ? -15.949 6.051 -8.401 1.00 92.75 166 ARG A CA 1
ATOM 1305 C C . ARG A 1 166 ? -16.454 5.123 -7.294 1.00 92.75 166 ARG A C 1
ATOM 1307 O O . ARG A 1 166 ? -17.188 4.186 -7.598 1.00 92.75 166 ARG A O 1
ATOM 1314 N N . PRO A 1 167 ? -16.087 5.347 -6.018 1.00 87.50 167 PRO A N 1
ATOM 1315 C CA . PRO A 1 167 ? -16.600 4.523 -4.931 1.00 87.50 167 PRO A CA 1
ATOM 1316 C C . PRO A 1 167 ? -18.114 4.727 -4.794 1.00 87.50 167 PRO A C 1
ATOM 1318 O O . PRO A 1 167 ? -18.580 5.848 -4.607 1.00 87.50 167 PRO A O 1
ATOM 1321 N N . THR A 1 168 ? -18.878 3.640 -4.896 1.00 91.38 168 THR A N 1
ATOM 1322 C CA . THR A 1 168 ? -20.353 3.647 -4.820 1.00 91.38 168 THR A CA 1
ATOM 1323 C C . THR A 1 168 ? -20.894 3.079 -3.512 1.00 91.38 168 THR A C 1
ATOM 1325 O O . THR A 1 168 ? -22.049 3.303 -3.169 1.00 91.38 168 THR A O 1
ATOM 1328 N N . THR A 1 169 ? -20.074 2.324 -2.777 1.00 86.38 169 THR A N 1
ATOM 1329 C CA . THR A 1 169 ? -20.475 1.724 -1.502 1.00 86.38 169 THR A CA 1
ATOM 1330 C C . THR A 1 169 ? -20.154 2.682 -0.365 1.00 86.38 169 THR A C 1
ATOM 1332 O O . THR A 1 169 ? -18.986 2.933 -0.071 1.00 86.38 169 THR A O 1
ATOM 1335 N N . ASP A 1 170 ? -21.189 3.197 0.292 1.00 84.44 170 ASP A N 1
ATOM 1336 C CA . ASP A 1 170 ? -21.040 3.999 1.500 1.00 84.44 170 ASP A CA 1
ATOM 1337 C C . ASP A 1 170 ? -20.596 3.143 2.704 1.00 84.44 170 ASP A C 1
ATOM 1339 O O . ASP A 1 170 ? -20.718 1.911 2.720 1.00 84.44 170 ASP A O 1
ATOM 1343 N N . LEU A 1 171 ? -20.100 3.811 3.749 1.00 74.75 171 LEU A N 1
ATOM 1344 C CA . LEU A 1 171 ? -19.574 3.161 4.950 1.00 74.75 171 LEU A CA 1
ATOM 1345 C C . LEU A 1 171 ? -20.604 2.250 5.636 1.00 74.75 171 LEU A C 1
ATOM 1347 O O . LEU A 1 171 ? -20.262 1.155 6.084 1.00 74.75 171 LEU A O 1
ATOM 1351 N N . GLN A 1 172 ? -21.865 2.679 5.729 1.00 74.00 172 GLN A N 1
ATOM 1352 C CA . GLN A 1 172 ? -22.910 1.908 6.397 1.00 74.00 172 GLN A CA 1
ATOM 1353 C C . GLN A 1 172 ? -23.219 0.629 5.615 1.00 74.00 172 GLN A C 1
ATOM 1355 O O . GLN A 1 172 ? -23.334 -0.445 6.214 1.00 74.00 172 GLN A O 1
ATOM 1360 N N . THR A 1 173 ? -23.342 0.727 4.294 1.00 78.94 173 THR A N 1
ATOM 1361 C CA . THR A 1 173 ? -23.550 -0.428 3.416 1.00 78.94 173 THR A CA 1
ATOM 1362 C C . THR A 1 173 ? -22.367 -1.391 3.485 1.00 78.94 173 THR A C 1
ATOM 1364 O O . THR A 1 173 ? -22.575 -2.596 3.653 1.00 78.94 173 THR A O 1
ATOM 1367 N N . GLY A 1 174 ? -21.134 -0.877 3.437 1.00 79.50 174 GLY A N 1
ATOM 1368 C CA . GLY A 1 174 ? -19.912 -1.675 3.560 1.00 79.50 174 GLY A CA 1
ATOM 1369 C C . GLY A 1 174 ? -19.844 -2.444 4.881 1.00 79.50 174 GLY A C 1
ATOM 1370 O O . GLY A 1 174 ? -19.666 -3.663 4.882 1.00 79.50 174 GLY A O 1
ATOM 1371 N N . LEU A 1 175 ? -20.089 -1.766 6.006 1.00 76.38 175 LEU A N 1
ATOM 1372 C CA . LEU A 1 175 ? -20.080 -2.387 7.335 1.00 76.38 175 LEU A CA 1
ATOM 1373 C C . LEU A 1 175 ? -21.169 -3.457 7.488 1.00 76.38 175 LEU A C 1
ATOM 1375 O O . LEU A 1 175 ? -20.899 -4.525 8.035 1.00 76.38 175 LEU A O 1
ATOM 1379 N N . LYS A 1 176 ? -22.383 -3.228 6.968 1.00 75.94 176 LYS A N 1
ATOM 1380 C CA . LYS A 1 176 ? -23.453 -4.244 6.981 1.00 75.94 176 LYS A CA 1
ATOM 1381 C C . LYS A 1 176 ? -23.059 -5.502 6.203 1.00 75.94 176 LYS A C 1
ATOM 1383 O O . LYS A 1 176 ? -23.292 -6.609 6.689 1.00 75.94 176 LYS A O 1
ATOM 1388 N N . LYS A 1 177 ? -22.477 -5.343 5.007 1.00 79.62 177 LYS A N 1
ATOM 1389 C CA . LYS A 1 177 ? -21.999 -6.469 4.186 1.00 79.62 177 LYS A CA 1
ATOM 1390 C C . LYS A 1 177 ? -20.884 -7.235 4.900 1.00 79.62 177 LYS A C 1
ATOM 1392 O O . LYS A 1 177 ? -20.954 -8.459 4.967 1.00 79.62 177 LYS A O 1
ATOM 1397 N N . PHE A 1 178 ? -19.927 -6.519 5.493 1.00 79.62 178 PHE A N 1
ATOM 1398 C CA . PHE A 1 178 ? -18.842 -7.113 6.273 1.00 79.62 178 PHE A CA 1
ATOM 1399 C C . PHE A 1 178 ? -19.365 -7.947 7.447 1.00 79.62 178 PHE A C 1
ATOM 1401 O O . PHE A 1 178 ? -19.017 -9.117 7.559 1.00 79.62 178 PHE A O 1
ATOM 1408 N N . VAL A 1 179 ? -20.253 -7.389 8.279 1.00 75.38 179 VAL A N 1
ATOM 1409 C CA . VAL A 1 179 ? -20.846 -8.110 9.420 1.00 75.38 179 VAL A CA 1
ATOM 1410 C C . VAL A 1 179 ? -21.585 -9.365 8.956 1.00 75.38 179 VAL A C 1
ATOM 1412 O O . VAL A 1 179 ? -21.421 -10.425 9.555 1.00 75.38 179 VAL A O 1
ATOM 1415 N N . ARG A 1 180 ? -22.375 -9.271 7.877 1.00 78.50 180 ARG A N 1
ATOM 1416 C CA . ARG A 1 180 ? -23.113 -10.416 7.324 1.00 78.50 180 ARG A CA 1
ATOM 1417 C C . ARG A 1 180 ? -22.174 -11.540 6.894 1.00 78.50 180 ARG A C 1
ATOM 1419 O O . ARG A 1 180 ? -22.387 -12.682 7.287 1.00 78.50 180 ARG A O 1
ATOM 1426 N N . TRP A 1 181 ? -21.150 -11.212 6.107 1.00 82.88 181 TRP A N 1
ATOM 1427 C CA . TRP A 1 181 ? -20.139 -12.179 5.683 1.00 82.88 181 TRP A CA 1
ATOM 1428 C C . TRP A 1 181 ? -19.432 -12.799 6.890 1.00 82.88 181 TRP A C 1
ATOM 1430 O O . TRP A 1 181 ? -19.340 -14.017 6.994 1.00 82.88 181 TRP A O 1
ATOM 1440 N N . TYR A 1 182 ? -19.012 -11.964 7.839 1.00 74.69 182 TYR A N 1
ATOM 1441 C CA . TYR A 1 182 ? -18.274 -12.385 9.021 1.00 74.69 182 TYR A CA 1
ATOM 1442 C C . TYR A 1 182 ? -19.059 -13.401 9.866 1.00 74.69 182 TYR A C 1
ATOM 1444 O O . TYR A 1 182 ? -18.535 -14.451 10.235 1.00 74.69 182 TYR A O 1
ATOM 1452 N N . VAL A 1 183 ? -20.338 -13.117 10.135 1.00 75.19 183 VAL A N 1
ATOM 1453 C CA . VAL A 1 183 ? -21.232 -14.034 10.858 1.00 75.19 183 VAL A CA 1
ATOM 1454 C C . VAL A 1 183 ? -21.485 -15.307 10.055 1.00 75.19 183 VAL A C 1
ATOM 1456 O O . VAL A 1 183 ? -21.498 -16.383 10.638 1.00 75.19 183 VAL A O 1
ATOM 1459 N N . SER A 1 184 ? -21.647 -15.219 8.733 1.00 78.94 184 SER A N 1
ATOM 1460 C CA . SER A 1 184 ? -21.824 -16.407 7.890 1.00 78.94 184 SER A CA 1
ATOM 1461 C C . SER A 1 184 ? -20.600 -17.323 7.919 1.00 78.94 184 SER A C 1
ATOM 1463 O O . SER A 1 184 ? -20.752 -18.532 8.037 1.00 78.94 184 SER A O 1
ATOM 1465 N N . TYR A 1 185 ? -19.397 -16.757 7.816 1.00 78.44 185 TYR A N 1
ATOM 1466 C CA . TYR A 1 185 ? -18.154 -17.519 7.719 1.00 78.44 185 TYR A CA 1
ATOM 1467 C C . TYR A 1 185 ? -17.752 -18.140 9.063 1.00 78.44 185 TYR A C 1
ATOM 1469 O O . TYR A 1 185 ? -17.468 -19.330 9.139 1.00 78.44 185 TYR A O 1
ATOM 1477 N N . TYR A 1 186 ? -17.774 -17.355 10.145 1.00 75.69 186 TYR A N 1
ATOM 1478 C CA . TYR A 1 186 ? -17.326 -17.819 11.464 1.00 75.69 186 TYR A CA 1
ATOM 1479 C C . TYR A 1 186 ? -18.455 -18.321 12.375 1.00 75.69 186 TYR A C 1
ATOM 1481 O O . TYR A 1 186 ? -18.193 -19.014 13.355 1.00 75.69 186 TYR A O 1
ATOM 1489 N N . GLY A 1 187 ? -19.710 -17.962 12.101 1.00 67.38 187 GLY A N 1
ATOM 1490 C CA . GLY A 1 187 ? -20.869 -18.401 12.882 1.00 67.38 187 GLY A CA 1
ATOM 1491 C C . GLY A 1 187 ? -21.396 -19.783 12.487 1.00 67.38 187 GLY A C 1
ATOM 1492 O O . GLY A 1 187 ? -22.048 -20.426 13.306 1.00 67.38 187 GLY A O 1
ATOM 1493 N N . ALA A 1 188 ? -21.088 -20.267 11.278 1.00 58.38 188 ALA A N 1
ATOM 1494 C CA . ALA A 1 188 ? -21.512 -21.586 10.799 1.00 58.38 188 ALA A CA 1
ATOM 1495 C C . ALA A 1 188 ? -20.820 -22.761 11.523 1.00 58.38 188 ALA A C 1
ATOM 1497 O O . ALA A 1 188 ? -21.378 -23.852 11.576 1.00 58.38 188 ALA A O 1
ATOM 1498 N N . GLY A 1 189 ? -19.665 -22.538 12.160 1.00 53.62 189 GLY A N 1
ATOM 1499 C CA . GLY A 1 189 ? -18.920 -23.563 12.908 1.00 53.62 189 GLY A CA 1
ATOM 1500 C C . GLY A 1 189 ? -19.477 -23.923 14.294 1.00 53.62 189 GLY A C 1
ATOM 1501 O O . GLY A 1 189 ? -18.789 -24.585 15.058 1.00 53.62 189 GLY A O 1
ATOM 1502 N N . LYS A 1 190 ? -20.685 -23.469 14.664 1.00 52.38 190 LYS A N 1
ATOM 1503 C CA . LYS A 1 190 ? -21.335 -23.785 15.956 1.00 52.38 190 LYS A CA 1
ATOM 1504 C C . LYS A 1 190 ? -22.446 -24.846 15.865 1.00 52.38 190 LYS A C 1
ATOM 1506 O O . LYS A 1 190 ? -23.230 -24.971 16.800 1.00 52.38 190 LYS A O 1
ATOM 1511 N N . LYS A 1 191 ? -22.557 -25.579 14.750 1.00 47.38 191 LYS A N 1
ATOM 1512 C CA . LYS A 1 191 ? -23.590 -26.617 14.539 1.00 47.38 191 LYS A CA 1
ATOM 1513 C C . LYS A 1 191 ? -23.054 -28.052 14.398 1.00 47.38 191 LYS A C 1
ATOM 1515 O O . LYS A 1 191 ? -23.752 -28.902 13.863 1.00 47.38 191 LYS A O 1
ATOM 1520 N N . SER A 1 192 ? -21.860 -28.337 14.901 1.00 41.47 192 SER A N 1
ATOM 1521 C CA . SER A 1 192 ? -21.376 -29.707 15.100 1.00 41.47 192 SER A CA 1
ATOM 1522 C C . SER A 1 192 ? -20.819 -29.798 16.514 1.00 41.47 192 SER A C 1
ATOM 1524 O O . SER A 1 192 ? -19.806 -29.161 16.786 1.00 41.47 192 SER A O 1
ATOM 1526 N N . ASP A 1 193 ? -21.591 -30.441 17.390 1.00 43.53 193 ASP A N 1
ATOM 1527 C CA . ASP A 1 193 ? -21.241 -31.050 18.687 1.00 43.53 193 ASP A CA 1
ATOM 1528 C C . ASP A 1 193 ? -22.447 -30.915 19.634 1.00 43.53 193 ASP A C 1
ATOM 1530 O O . ASP A 1 193 ? -22.479 -30.097 20.558 1.00 43.53 193 ASP A O 1
ATOM 1534 N N . GLN A 1 194 ? -23.484 -31.698 19.328 1.00 35.09 194 GLN A N 1
ATOM 1535 C CA . GLN A 1 194 ? -24.440 -32.255 20.285 1.00 35.09 194 GLN A CA 1
ATOM 1536 C C . GLN A 1 194 ? -24.537 -33.748 20.009 1.00 35.09 194 GLN A C 1
ATOM 1538 O O . GLN A 1 194 ? -24.577 -34.096 18.806 1.00 35.09 194 GLN A O 1
#

Radius of gyration: 20.18 Å; chains: 1; bounding box: 43×50×50 Å

pLDDT: mean 78.83, std 16.97, range [35.09, 97.81]

Sequence (194 aa):
MENPSSYVHSNIAGFVNLLEICKIANPQPAIVCASSSSVYGLNTKIPFSEKDRTNQPASLYAATKKAGEEITHTYNHICGLSLTGLQFLLFNGPIWRIFFSLFHKDILKGKVIPVFEAANDRTARTAARRLLKVKVRRMVMKLPRNGDVSFTHANISLVRREFGYRPTTDLQTGLKKFVRWYVSYYGAGKKSDQ

Organism: Helianthus annuus (NCBI:txid4232)

Secondary structure (DSSP, 8-state):
---HHHHHIIIIIHHHHHHHHHHH-SSPPPEEEEEEGGGGTT---SSB-TTS---S-SSHHHHHHHHHHHHHHHHHHHH---EEEEEE-----HHHHHHHHHHHHHGGGTPPEEEEE-TT--HHHHHHHHHH-S-EEEEE--SSPTT--S---B--HHHHHHH-------HHHHHHHHHHHHHHHHHGGGSS--